Protein AF-A0AAD1YLC7-F1 (afdb_monomer)

Foldseek 3Di:
DPDPVPPDDDDLQNLVVVVLVLQVVDPPSLVVLVVQCVVQQDPPRLCSQVSQQVVCCVPRVDGSVSLLCNLQDDCVPDDPVCVPPPVVVSSVVCSVVRVLSSQLSVCCVVPPFAWDDWDWADDPPDQKTKIWTAHPSGDIDIDIAGPVRVVVVVVVVVVVVVVCVVVPVPPDDPVVVVVVVVVVVVVVVVVVVVVVVVVVD

Sequence (201 aa):
MISEERIMNDNLEDLFELISNKFIKVEGIEDEVENVFKTFVYPQNVDIIDDLINQLQYQFNFSGMEFIQLIVSDRNQLNEKIKDNKILNLINILDRKYGYLIKKNLVSKNKPFMFTELQVNVEPSSSVHTLKIKRADGEKFECDITADGLLNLAGAVSGGINLALNTGIFNLNSVIIENYQNNTENVNEIIDRIISNNVGK

Structure (mmCIF, N/CA/C/O backbone):
data_AF-A0AAD1YLC7-F1
#
_entry.id   AF-A0AAD1YLC7-F1
#
loop_
_atom_site.group_PDB
_atom_site.id
_atom_site.type_symbol
_atom_site.label_atom_id
_atom_site.label_alt_id
_atom_site.label_comp_id
_atom_site.label_asym_id
_atom_site.label_entity_id
_atom_site.label_seq_id
_atom_site.pdbx_PDB_ins_code
_atom_site.Cartn_x
_atom_site.Cartn_y
_atom_site.Cartn_z
_atom_site.occupancy
_atom_site.B_iso_or_equiv
_atom_site.auth_seq_id
_atom_site.auth_comp_id
_atom_site.auth_asym_id
_atom_site.auth_atom_id
_atom_site.pdbx_PDB_model_num
ATOM 1 N N . MET A 1 1 ? 12.218 -20.752 19.593 1.00 35.28 1 MET A N 1
ATOM 2 C CA . MET A 1 1 ? 11.840 -19.755 18.573 1.00 35.28 1 MET A CA 1
ATOM 3 C C . MET A 1 1 ? 10.452 -20.117 18.100 1.00 35.28 1 MET A C 1
ATOM 5 O O . MET A 1 1 ? 10.303 -21.071 17.351 1.00 35.28 1 MET A O 1
ATOM 9 N N . ILE A 1 2 ? 9.441 -19.464 18.666 1.00 30.08 2 ILE A N 1
ATOM 10 C CA . ILE A 1 2 ? 8.060 -19.613 18.213 1.00 30.08 2 ILE A CA 1
ATOM 11 C C . ILE A 1 2 ? 7.955 -18.678 17.013 1.00 30.08 2 ILE A C 1
ATOM 13 O O . ILE A 1 2 ? 8.184 -17.483 17.148 1.00 30.08 2 ILE A O 1
ATOM 17 N N . SER A 1 3 ? 7.760 -19.266 15.840 1.00 35.00 3 SER A N 1
ATOM 18 C CA . SER A 1 3 ? 7.661 -18.585 14.555 1.00 35.00 3 SER A CA 1
ATOM 19 C C . SER A 1 3 ? 6.555 -17.529 14.587 1.00 35.00 3 SER A C 1
ATOM 21 O O . SER A 1 3 ? 5.392 -17.860 14.826 1.00 35.00 3 SER A O 1
ATOM 23 N N . GLU A 1 4 ? 6.922 -16.288 14.279 1.00 37.16 4 GLU A N 1
ATOM 24 C CA . GLU A 1 4 ? 6.029 -15.137 14.068 1.00 37.16 4 GLU A CA 1
ATOM 25 C C . GLU A 1 4 ? 5.035 -15.347 12.902 1.00 37.16 4 GLU A C 1
ATOM 27 O O . GLU A 1 4 ? 4.119 -14.557 12.713 1.00 37.16 4 GLU A O 1
ATOM 32 N N . GLU A 1 5 ? 5.129 -16.465 12.174 1.00 33.72 5 GLU A N 1
ATOM 33 C CA . GLU A 1 5 ? 4.184 -16.893 11.131 1.00 33.72 5 GLU A CA 1
ATOM 34 C C . GLU A 1 5 ? 2.879 -17.524 11.657 1.00 33.72 5 GLU A C 1
ATOM 36 O O . GLU A 1 5 ? 2.039 -17.945 10.865 1.00 33.72 5 GLU A O 1
ATOM 41 N N . ARG A 1 6 ? 2.669 -17.612 12.979 1.00 30.30 6 ARG A N 1
ATOM 42 C CA . ARG A 1 6 ? 1.460 -18.248 13.545 1.00 30.30 6 ARG A CA 1
ATOM 43 C C . ARG A 1 6 ? 0.265 -17.320 13.785 1.00 30.30 6 ARG A C 1
ATOM 45 O O . ARG A 1 6 ? -0.754 -17.808 14.258 1.00 30.30 6 ARG A O 1
ATOM 52 N N . ILE A 1 7 ? 0.351 -16.036 13.438 1.00 38.12 7 ILE A N 1
ATOM 53 C CA . ILE A 1 7 ? -0.741 -15.062 13.625 1.00 38.12 7 ILE A CA 1
ATOM 54 C C . ILE A 1 7 ? -1.293 -14.655 12.255 1.00 38.12 7 ILE A C 1
ATOM 56 O O . ILE A 1 7 ? -1.093 -13.534 11.797 1.00 38.12 7 ILE A O 1
ATOM 60 N N . MET A 1 8 ? -1.914 -15.585 11.528 1.00 41.03 8 MET A N 1
ATOM 61 C CA . MET A 1 8 ? -2.569 -15.227 10.260 1.00 41.03 8 MET A CA 1
ATOM 62 C C . MET A 1 8 ? -3.733 -16.141 9.871 1.00 41.03 8 MET A C 1
ATOM 64 O O . MET A 1 8 ? -4.002 -16.326 8.688 1.00 41.03 8 MET A O 1
ATOM 68 N N . ASN A 1 9 ? -4.420 -16.726 10.857 1.00 40.28 9 ASN A N 1
ATOM 69 C CA . ASN A 1 9 ? -5.643 -17.495 10.608 1.00 40.28 9 ASN A CA 1
ATOM 70 C C . ASN A 1 9 ? -6.587 -17.546 11.822 1.00 40.28 9 ASN A C 1
ATOM 72 O O . ASN A 1 9 ? -7.313 -18.524 11.994 1.00 40.28 9 ASN A O 1
ATOM 76 N N . ASP A 1 10 ? -6.585 -16.510 12.664 1.00 53.97 10 ASP A N 1
ATOM 77 C CA . ASP A 1 10 ? -7.689 -16.340 13.608 1.00 53.97 10 ASP A CA 1
ATOM 78 C C . ASP A 1 10 ? -8.918 -15.929 12.792 1.00 53.97 10 ASP A C 1
ATOM 80 O O . ASP A 1 10 ? -8.849 -15.008 11.970 1.00 53.97 10 ASP A O 1
ATOM 84 N N . ASN A 1 11 ? -10.024 -16.657 12.957 1.00 77.88 11 ASN A N 1
ATOM 85 C CA . ASN A 1 11 ? -11.298 -16.305 12.345 1.00 77.88 11 ASN A CA 1
ATOM 86 C C . ASN A 1 11 ? -11.602 -14.841 12.710 1.00 77.88 11 ASN A C 1
ATOM 88 O O . ASN A 1 11 ? -11.500 -14.457 13.875 1.00 77.88 11 ASN A O 1
ATOM 92 N N . LEU A 1 12 ? -11.956 -14.008 11.726 1.00 83.06 12 LEU A N 1
ATOM 93 C CA . LEU A 1 12 ? -12.298 -12.599 11.952 1.00 83.06 12 LEU A CA 1
ATOM 94 C C . LEU A 1 12 ? -13.380 -12.453 13.040 1.00 83.06 12 LEU A C 1
ATOM 96 O O . LEU A 1 12 ? -13.405 -11.459 13.766 1.00 83.06 12 LEU A O 1
ATOM 100 N N . GLU A 1 13 ? -14.245 -13.461 13.168 1.00 84.88 13 GLU A N 1
ATOM 101 C CA . GLU A 1 13 ? -15.238 -13.568 14.236 1.00 84.88 13 GLU A CA 1
ATOM 102 C C . GLU A 1 13 ? -14.603 -13.765 15.620 1.00 84.88 13 GLU A C 1
ATOM 104 O O . GLU A 1 13 ? -14.969 -13.041 16.543 1.00 84.88 13 GLU A O 1
ATOM 109 N N . ASP A 1 14 ? -13.616 -14.654 15.766 1.00 85.38 14 ASP A N 1
ATOM 110 C CA . ASP A 1 14 ? -12.920 -14.900 17.040 1.00 85.38 14 ASP A CA 1
ATOM 111 C C . ASP A 1 14 ? -12.200 -13.630 17.515 1.00 85.38 14 ASP A C 1
ATOM 113 O O . ASP A 1 14 ? -12.274 -13.245 18.687 1.00 85.38 14 ASP A O 1
ATOM 117 N N . LEU A 1 15 ? -11.554 -12.928 16.579 1.00 86.25 15 LEU A N 1
ATOM 118 C CA . LEU A 1 15 ? -10.910 -11.643 16.834 1.00 86.25 15 LEU A CA 1
ATOM 119 C C . LEU A 1 15 ? -11.930 -10.590 17.289 1.00 86.25 15 LEU A C 1
ATOM 121 O O . LEU A 1 15 ? -11.699 -9.851 18.251 1.00 86.25 15 LEU A O 1
ATOM 125 N N . PHE A 1 16 ? -13.079 -10.528 16.613 1.00 88.69 16 PHE A N 1
ATOM 126 C CA . PHE A 1 16 ? -14.154 -9.612 16.967 1.00 88.69 16 PHE A CA 1
ATOM 127 C C . PHE A 1 16 ? -14.737 -9.916 18.355 1.00 88.69 16 PHE A C 1
ATOM 129 O O . PHE A 1 16 ? -14.958 -8.989 19.142 1.00 88.69 16 PHE A O 1
ATOM 136 N N . GLU A 1 17 ? -14.975 -11.188 18.682 1.00 87.50 17 GLU A N 1
ATOM 137 C CA . GLU A 1 17 ? -15.484 -11.612 19.989 1.00 87.50 17 GLU A CA 1
ATOM 138 C C . GLU A 1 17 ? -14.496 -11.287 21.112 1.00 87.50 17 GLU A C 1
ATOM 140 O O . GLU A 1 17 ? -14.896 -10.747 22.149 1.00 87.50 17 GLU A O 1
ATOM 145 N N . LEU A 1 18 ? -13.201 -11.546 20.900 1.00 86.56 18 LEU A N 1
ATOM 146 C CA . LEU A 1 18 ? -12.143 -11.223 21.856 1.00 86.56 18 LEU A CA 1
ATOM 147 C C . LEU A 1 18 ? -12.150 -9.733 22.216 1.00 86.56 18 LEU A C 1
ATOM 149 O O . LEU A 1 18 ? -12.167 -9.381 23.399 1.00 86.56 18 LEU A O 1
ATOM 153 N N . ILE A 1 19 ? -12.164 -8.861 21.207 1.00 87.38 19 ILE A N 1
ATOM 154 C CA . ILE A 1 19 ? -12.185 -7.407 21.400 1.00 87.38 19 ILE A CA 1
ATOM 155 C C . ILE A 1 19 ? -13.498 -6.961 22.048 1.00 87.38 19 ILE A C 1
ATOM 157 O O . ILE A 1 19 ? -13.483 -6.209 23.026 1.00 87.38 19 ILE A O 1
ATOM 161 N N . SER A 1 20 ? -14.635 -7.458 21.562 1.00 87.31 20 SER A N 1
ATOM 162 C CA . SER A 1 20 ? -15.953 -7.088 22.088 1.00 87.31 20 SER A CA 1
ATOM 163 C C . SER A 1 20 ? -16.086 -7.415 23.575 1.00 87.31 20 SER A C 1
ATOM 165 O O . SER A 1 20 ? -16.555 -6.586 24.354 1.00 87.31 20 SER A O 1
ATOM 167 N N . ASN A 1 21 ? -15.599 -8.582 24.003 1.00 85.06 21 ASN A N 1
ATOM 168 C CA . ASN A 1 21 ? -15.612 -8.999 25.406 1.00 85.06 21 ASN A CA 1
ATOM 169 C C . ASN A 1 21 ? -14.755 -8.110 26.318 1.00 85.06 21 ASN A C 1
ATOM 171 O O . ASN A 1 21 ? -15.031 -8.007 27.518 1.00 85.06 21 ASN A O 1
ATOM 175 N N . LYS A 1 22 ? -13.714 -7.471 25.774 1.00 83.12 22 LYS A N 1
ATOM 176 C CA . LYS A 1 22 ? -12.911 -6.490 26.511 1.00 83.12 22 LYS A CA 1
ATOM 177 C C . LYS A 1 22 ? -13.619 -5.138 26.588 1.00 83.12 22 LYS A C 1
ATOM 179 O O . LYS A 1 22 ? -13.652 -4.543 27.659 1.00 83.12 22 LYS A O 1
ATOM 184 N N . PHE A 1 23 ? -14.255 -4.704 25.502 1.00 84.12 23 PHE A N 1
ATOM 185 C CA . PHE A 1 23 ? -14.945 -3.412 25.419 1.00 84.12 23 PHE A CA 1
ATOM 186 C C . PHE A 1 23 ? -16.245 -3.332 26.206 1.00 84.12 23 PHE A C 1
ATOM 188 O O . PHE A 1 23 ? -16.532 -2.290 26.783 1.00 84.12 23 PHE A O 1
ATOM 195 N N . ILE A 1 24 ? -16.994 -4.430 26.323 1.00 78.38 24 ILE A N 1
ATOM 196 C CA . ILE A 1 24 ? -18.228 -4.464 27.129 1.00 78.38 24 ILE A CA 1
ATOM 197 C C . ILE A 1 24 ? -17.968 -4.113 28.607 1.00 78.38 24 ILE A C 1
ATOM 199 O O . ILE A 1 24 ? -18.881 -3.688 29.311 1.00 78.38 24 ILE A O 1
ATOM 203 N N . LYS A 1 25 ? -16.729 -4.271 29.088 1.00 77.94 25 LYS A N 1
ATOM 204 C CA . LYS A 1 25 ? -16.345 -3.984 30.478 1.00 77.94 25 LYS A CA 1
ATOM 205 C C . LYS A 1 25 ? -15.961 -2.522 30.722 1.00 77.94 25 LYS A C 1
ATOM 207 O O . LYS A 1 25 ? -15.683 -2.177 31.867 1.00 77.94 25 LYS A O 1
ATOM 212 N N . VAL A 1 26 ? -15.915 -1.693 29.679 1.00 81.19 26 VAL A N 1
ATOM 213 C CA . VAL A 1 26 ? -15.469 -0.299 29.751 1.00 81.19 26 VAL A CA 1
ATOM 214 C C . VAL A 1 26 ? -16.662 0.623 29.512 1.00 81.19 26 VAL A C 1
ATOM 216 O O . VAL A 1 26 ? -17.268 0.624 28.440 1.00 81.19 26 VAL A O 1
ATOM 219 N N . GLU A 1 27 ? -17.024 1.401 30.529 1.00 83.88 27 GLU A N 1
ATOM 220 C CA . GLU A 1 27 ? -18.071 2.418 30.416 1.00 83.88 27 GLU A CA 1
ATOM 221 C C . GLU A 1 27 ? -17.576 3.577 29.539 1.00 83.88 27 GLU A C 1
ATOM 223 O O . GLU A 1 27 ? -16.445 4.022 29.687 1.00 83.88 27 GLU A O 1
ATOM 228 N N . GLY A 1 28 ? -18.395 4.049 28.593 1.00 87.00 28 GLY A N 1
ATOM 229 C CA . GLY A 1 28 ? -18.002 5.147 27.696 1.00 87.00 28 GLY A CA 1
ATOM 230 C C . GLY A 1 28 ? -16.947 4.786 26.639 1.00 87.00 28 GLY A C 1
ATOM 231 O O . GLY A 1 28 ? -16.350 5.683 26.048 1.00 87.00 28 GLY A O 1
ATOM 232 N N . ILE A 1 29 ? -16.731 3.493 26.360 1.00 88.00 29 ILE A N 1
ATOM 233 C CA . ILE A 1 29 ? -15.691 3.008 25.433 1.00 88.00 29 ILE A CA 1
ATOM 234 C C . ILE A 1 29 ? -15.711 3.678 24.051 1.00 88.00 29 ILE A C 1
ATOM 236 O O . ILE A 1 29 ? -14.662 3.887 23.449 1.00 88.00 29 ILE A O 1
ATOM 240 N N . GLU A 1 30 ? -16.895 4.024 23.544 1.00 89.88 30 GLU A N 1
ATOM 241 C CA . GLU A 1 30 ? -17.069 4.672 22.241 1.00 89.88 30 GLU A CA 1
ATOM 242 C C . GLU A 1 30 ? -16.350 6.029 22.200 1.00 89.88 30 GLU A C 1
ATOM 244 O O . GLU A 1 30 ? -15.540 6.267 21.301 1.00 89.88 30 GLU A O 1
ATOM 249 N N . ASP A 1 31 ? -16.574 6.868 23.214 1.00 91.88 31 ASP A N 1
ATOM 250 C CA . ASP A 1 31 ? -15.953 8.188 23.333 1.00 91.88 31 ASP A CA 1
ATOM 251 C C . ASP A 1 31 ? -14.453 8.074 23.619 1.00 91.88 31 ASP A C 1
ATOM 253 O O . ASP A 1 31 ? -13.644 8.814 23.057 1.00 91.88 31 ASP A O 1
ATOM 257 N N . GLU A 1 32 ? -14.058 7.133 24.479 1.00 92.25 32 GLU A N 1
ATOM 258 C CA . GLU A 1 32 ? -12.653 6.923 24.824 1.00 92.25 32 GLU A CA 1
ATOM 259 C C . GLU A 1 32 ? -11.823 6.483 23.614 1.00 92.25 32 GLU A C 1
ATOM 261 O O . GLU A 1 32 ? -10.778 7.073 23.328 1.00 92.25 32 GLU A O 1
ATOM 266 N N . VAL A 1 33 ? -12.299 5.487 22.862 1.00 93.31 33 VAL A N 1
ATOM 267 C CA . VAL A 1 33 ? -11.617 5.019 21.652 1.00 93.31 33 VAL A CA 1
ATOM 268 C C . VAL A 1 33 ? -11.636 6.105 20.576 1.00 93.31 33 VAL A C 1
ATOM 270 O O . VAL A 1 33 ? -10.610 6.336 19.9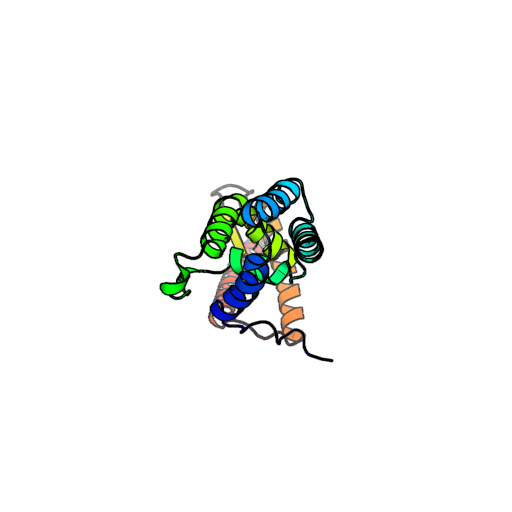33 1.00 93.31 33 VAL A O 1
ATOM 273 N N . GLU A 1 34 ? -12.750 6.821 20.385 1.00 94.25 34 GLU A N 1
ATOM 274 C CA . GLU A 1 34 ? -12.795 7.931 19.427 1.00 94.25 34 GLU A CA 1
ATOM 275 C C . GLU A 1 34 ? -11.776 9.029 19.779 1.00 94.25 34 GLU A C 1
ATOM 277 O O . GLU A 1 34 ? -11.097 9.543 18.887 1.00 94.25 34 GLU A O 1
ATOM 282 N N . ASN A 1 35 ? -11.594 9.344 21.064 1.00 95.00 35 ASN A N 1
ATOM 283 C CA . ASN A 1 35 ? -10.598 10.317 21.516 1.00 95.00 35 ASN A CA 1
ATOM 284 C C . ASN A 1 35 ? -9.161 9.874 21.218 1.00 95.00 35 ASN A C 1
ATOM 286 O O . ASN A 1 35 ? -8.360 10.698 20.763 1.00 95.00 35 ASN A O 1
ATOM 290 N N . VAL A 1 36 ? -8.835 8.590 21.404 1.00 95.19 36 VAL A N 1
ATOM 291 C CA . VAL A 1 36 ? -7.527 8.039 21.010 1.00 95.19 36 VAL A CA 1
ATOM 292 C C . VAL A 1 36 ? -7.311 8.251 19.510 1.00 95.19 36 VAL A C 1
ATOM 294 O O . VAL A 1 36 ? -6.319 8.851 19.096 1.00 95.19 36 VAL A O 1
ATOM 297 N N . PHE A 1 37 ? -8.274 7.858 18.677 1.00 96.56 37 PHE A N 1
ATOM 298 C CA . PHE A 1 37 ? -8.136 7.985 17.225 1.00 96.56 37 PHE A CA 1
ATOM 299 C C . PHE A 1 37 ? -8.024 9.441 16.775 1.00 96.56 37 PHE A C 1
ATOM 301 O O . PHE A 1 37 ? -7.167 9.772 15.960 1.00 96.56 37 PHE A O 1
ATOM 308 N N . LYS A 1 38 ? -8.830 10.337 17.342 1.00 96.06 38 LYS A N 1
ATOM 309 C CA . LYS A 1 38 ? -8.763 11.772 17.053 1.00 96.06 38 LYS A CA 1
ATOM 310 C C . LYS A 1 38 ? -7.414 12.385 17.431 1.00 96.06 38 LYS A C 1
ATOM 312 O O . LYS A 1 38 ? -6.964 13.304 16.752 1.00 96.06 38 LYS A O 1
ATOM 317 N N . THR A 1 39 ? -6.788 11.893 18.498 1.00 96.19 39 THR A N 1
ATOM 318 C CA . THR A 1 39 ? -5.500 12.401 18.984 1.00 96.19 39 THR A CA 1
ATOM 319 C C . THR A 1 39 ? -4.344 11.952 18.100 1.00 96.19 39 THR A C 1
ATOM 321 O O . THR A 1 39 ? -3.466 12.757 17.810 1.00 96.19 39 THR A O 1
ATOM 324 N N . PHE A 1 40 ? -4.345 10.694 17.651 1.00 96.06 40 PHE A N 1
ATOM 325 C CA . PHE A 1 40 ? -3.178 10.100 16.990 1.00 96.06 40 PHE A CA 1
ATOM 326 C C . PHE A 1 40 ? -3.317 9.955 15.472 1.00 96.06 40 PHE A C 1
ATOM 328 O O . PHE A 1 40 ? -2.302 9.878 14.784 1.00 96.06 40 PHE A O 1
ATOM 335 N N . VAL A 1 41 ? -4.532 9.967 14.913 1.00 96.00 41 VAL A N 1
ATOM 336 C CA . VAL A 1 41 ? -4.755 9.773 13.472 1.00 96.00 41 VAL A CA 1
ATOM 337 C C . VAL A 1 41 ? -4.961 11.104 12.759 1.00 96.00 41 VAL A C 1
ATOM 339 O O . VAL A 1 41 ? -6.084 11.533 12.491 1.00 96.00 41 VAL A O 1
ATOM 342 N N . TYR A 1 42 ? -3.851 11.749 12.404 1.00 93.19 42 TYR A N 1
ATOM 343 C CA . TYR A 1 42 ? -3.840 12.982 11.619 1.00 93.19 42 TYR A CA 1
ATOM 344 C C . TYR A 1 42 ? -2.685 12.988 10.601 1.00 93.19 42 TYR A C 1
ATOM 346 O O . TYR A 1 42 ? -1.680 12.319 10.826 1.00 93.19 42 TYR A O 1
ATOM 354 N N . PRO A 1 43 ? -2.792 13.724 9.474 1.00 89.75 43 PRO A N 1
ATOM 355 C CA . PRO A 1 43 ? -1.865 13.585 8.342 1.00 89.75 43 PRO A CA 1
ATOM 356 C C . PRO A 1 43 ? -0.387 13.865 8.638 1.00 89.75 43 PRO A C 1
ATOM 358 O O . PRO A 1 43 ? 0.472 13.374 7.915 1.00 89.75 43 PRO A O 1
ATOM 361 N N . GLN A 1 44 ? -0.092 14.686 9.647 1.00 91.25 44 GLN A N 1
ATOM 362 C CA . GLN A 1 44 ? 1.273 15.060 10.025 1.00 91.25 44 GLN A CA 1
ATOM 363 C C . GLN A 1 44 ? 1.920 14.064 10.992 1.00 91.25 44 GLN A C 1
ATOM 365 O O . GLN A 1 44 ? 3.124 14.157 11.219 1.00 91.25 44 GLN A O 1
ATOM 370 N N . ASN A 1 45 ? 1.150 13.135 11.565 1.00 90.06 45 ASN A N 1
ATOM 371 C CA . ASN A 1 45 ? 1.726 12.082 12.381 1.00 90.06 45 ASN A CA 1
ATOM 372 C C . ASN A 1 45 ? 2.371 11.030 11.469 1.00 90.06 45 ASN A C 1
ATOM 374 O O . ASN A 1 45 ? 1.702 10.455 10.611 1.00 90.06 45 ASN A O 1
ATOM 378 N N . VAL A 1 46 ? 3.665 10.789 11.659 1.00 87.56 46 VAL A N 1
ATOM 379 C CA . VAL A 1 46 ? 4.427 9.777 10.912 1.00 87.56 46 VAL A CA 1
ATOM 380 C C . VAL A 1 46 ? 4.389 8.402 11.583 1.00 87.56 46 VAL A C 1
ATOM 382 O O . VAL A 1 46 ? 4.610 7.399 10.910 1.00 87.56 46 VAL A O 1
ATOM 385 N N . ASP A 1 47 ? 4.018 8.347 12.864 1.00 92.75 47 ASP A N 1
ATOM 386 C CA . ASP A 1 47 ? 4.045 7.148 13.707 1.00 92.75 47 ASP A CA 1
ATOM 387 C C . ASP A 1 47 ? 2.630 6.670 14.087 1.00 92.75 47 ASP A C 1
ATOM 389 O O . ASP A 1 47 ? 2.446 5.959 15.072 1.00 92.75 47 ASP A O 1
ATOM 393 N N . ILE A 1 48 ? 1.613 7.009 13.273 1.00 94.81 48 ILE A N 1
ATOM 394 C CA . ILE A 1 48 ? 0.182 6.730 13.534 1.00 94.81 48 ILE A CA 1
ATOM 395 C C . ILE A 1 48 ? -0.060 5.307 14.045 1.00 94.81 48 ILE A C 1
ATOM 397 O O . ILE A 1 48 ? -0.836 5.106 14.977 1.00 94.81 48 ILE A O 1
ATOM 401 N N . ILE A 1 49 ? 0.560 4.307 13.411 1.00 94.94 49 ILE A N 1
ATOM 402 C CA . ILE A 1 49 ? 0.327 2.899 13.749 1.00 94.94 49 ILE A CA 1
ATOM 403 C C . ILE A 1 49 ? 0.938 2.550 15.104 1.00 94.94 49 ILE A C 1
ATOM 405 O O . ILE A 1 49 ? 0.275 1.900 15.905 1.00 94.94 49 ILE A O 1
ATOM 409 N N . ASP A 1 50 ? 2.171 2.976 15.374 1.00 94.69 50 ASP A N 1
ATOM 410 C CA . ASP A 1 50 ? 2.835 2.703 16.650 1.00 94.69 50 ASP A CA 1
ATOM 411 C C . ASP A 1 50 ? 2.152 3.435 17.804 1.00 94.69 50 ASP A C 1
ATOM 413 O O . ASP A 1 50 ? 1.858 2.823 18.831 1.00 94.69 50 ASP A O 1
ATOM 417 N N . ASP A 1 51 ? 1.805 4.705 17.605 1.00 95.25 51 ASP A N 1
ATOM 418 C CA . ASP A 1 51 ? 1.067 5.497 18.584 1.00 95.25 51 ASP A CA 1
ATOM 419 C C . ASP A 1 51 ? -0.284 4.864 18.915 1.00 95.25 51 ASP A C 1
ATOM 421 O O . ASP A 1 51 ? -0.608 4.670 20.087 1.00 95.25 51 ASP A O 1
ATOM 425 N N . LEU A 1 52 ? -1.065 4.479 17.899 1.00 95.19 52 LEU A N 1
ATOM 426 C CA . LEU A 1 52 ? -2.345 3.813 18.122 1.00 95.19 52 LEU A CA 1
ATOM 427 C C . LEU A 1 52 ? -2.177 2.483 18.856 1.00 95.19 52 LEU A C 1
ATOM 429 O O . LEU A 1 52 ? -2.922 2.225 19.799 1.00 95.19 52 LEU A O 1
ATOM 433 N N . ILE A 1 53 ? -1.219 1.643 18.447 1.00 94.62 53 ILE A N 1
ATOM 434 C CA . ILE A 1 53 ? -0.983 0.348 19.096 1.00 94.62 53 ILE A CA 1
ATOM 435 C C . ILE A 1 53 ? -0.684 0.554 20.581 1.00 94.62 53 ILE A C 1
ATOM 437 O O . ILE A 1 53 ? -1.337 -0.058 21.429 1.00 94.62 53 ILE A O 1
ATOM 441 N N . ASN A 1 54 ? 0.256 1.449 20.883 1.00 94.94 54 ASN A N 1
ATOM 442 C CA . ASN A 1 54 ? 0.706 1.714 22.243 1.00 94.94 54 ASN A CA 1
ATOM 443 C C . ASN A 1 54 ? -0.418 2.284 23.112 1.00 94.94 54 ASN A C 1
ATOM 445 O O . ASN A 1 54 ? -0.597 1.849 24.248 1.00 94.94 54 ASN A O 1
ATOM 449 N N . GLN A 1 55 ? -1.200 3.224 22.584 1.00 94.50 55 GLN A N 1
ATOM 450 C CA . GLN A 1 55 ? -2.239 3.914 23.352 1.00 94.50 55 GLN A CA 1
ATOM 451 C C . GLN A 1 55 ? -3.463 3.035 23.587 1.00 94.50 55 GLN A C 1
ATOM 453 O O . GLN A 1 55 ? -3.981 2.988 24.702 1.00 94.50 55 GLN A O 1
ATOM 458 N N . LEU A 1 56 ? -3.878 2.258 22.584 1.00 92.56 56 LEU A N 1
ATOM 459 C CA . LEU A 1 56 ? -4.948 1.276 22.754 1.00 92.56 56 LEU A CA 1
ATOM 460 C C . LEU A 1 56 ? -4.555 0.192 23.765 1.00 92.56 56 LEU A C 1
ATOM 462 O O . LEU A 1 56 ? -5.358 -0.179 24.623 1.00 92.56 56 LEU A O 1
ATOM 466 N N . GLN A 1 57 ? -3.309 -0.283 23.706 1.00 91.31 57 GLN A N 1
ATOM 467 C CA . GLN A 1 57 ? -2.811 -1.268 24.660 1.00 91.31 57 GLN A CA 1
ATOM 468 C C . GLN A 1 57 ? -2.718 -0.703 26.078 1.00 91.31 57 GLN A C 1
ATOM 470 O O . GLN A 1 57 ? -3.144 -1.370 27.021 1.00 91.31 57 GLN A O 1
ATOM 475 N N . TYR A 1 58 ? -2.204 0.519 26.226 1.00 91.25 58 TYR A N 1
ATOM 476 C CA . TYR A 1 58 ? -2.081 1.193 27.515 1.00 91.25 58 TYR A CA 1
ATOM 477 C C . TYR A 1 58 ? -3.443 1.432 28.177 1.00 91.25 58 TYR A C 1
ATOM 479 O O . TYR A 1 58 ? -3.612 1.117 29.353 1.00 91.25 58 TYR A O 1
ATOM 487 N N . GLN A 1 59 ? -4.421 1.952 27.429 1.00 89.94 59 GLN A N 1
ATOM 488 C CA . GLN A 1 59 ? -5.705 2.365 27.994 1.00 89.94 59 GLN A CA 1
ATOM 489 C C . GLN A 1 59 ? -6.670 1.195 28.227 1.00 89.94 59 GLN A C 1
ATOM 491 O O . GLN A 1 59 ? -7.407 1.191 29.211 1.00 89.94 59 GLN A O 1
ATOM 496 N N . PHE A 1 60 ? -6.659 0.183 27.358 1.00 86.44 60 PHE A N 1
ATOM 497 C CA . PHE A 1 60 ? -7.707 -0.844 27.340 1.00 86.44 60 PHE A CA 1
ATOM 498 C C . PHE A 1 60 ? -7.194 -2.277 27.541 1.00 86.44 60 PHE A C 1
ATOM 500 O O . PHE A 1 60 ? -7.986 -3.223 27.539 1.00 86.44 60 PHE A O 1
ATOM 507 N N . ASN A 1 61 ? -5.882 -2.464 27.716 1.00 83.50 61 ASN A N 1
ATOM 508 C CA . ASN A 1 61 ? -5.260 -3.758 28.011 1.00 83.50 61 ASN A CA 1
ATOM 509 C C . ASN A 1 61 ? -5.589 -4.863 26.974 1.00 83.50 61 ASN A C 1
ATOM 511 O O . ASN A 1 61 ? -5.894 -6.024 27.288 1.00 83.50 61 ASN A O 1
ATOM 515 N N . PHE A 1 62 ? -5.552 -4.499 25.694 1.00 82.06 62 PHE A N 1
ATOM 516 C CA . PHE A 1 62 ? -5.655 -5.430 24.571 1.00 82.06 62 PHE A CA 1
ATOM 517 C C . PHE A 1 62 ? -4.632 -5.093 23.485 1.00 82.06 62 PHE A C 1
ATOM 519 O O . PHE A 1 62 ? -4.015 -4.035 23.522 1.00 82.06 62 PHE A O 1
ATOM 526 N N . SER A 1 63 ? -4.416 -5.999 22.531 1.00 84.62 63 SER A N 1
ATOM 527 C CA . SER A 1 63 ? -3.491 -5.730 21.431 1.00 84.62 63 SER A CA 1
ATOM 528 C C . SER A 1 63 ? -4.066 -4.653 20.510 1.00 84.62 63 SER A C 1
ATOM 530 O O . SER A 1 63 ? -5.003 -4.903 19.752 1.00 84.62 63 SER A O 1
ATOM 532 N N . GLY A 1 64 ? -3.496 -3.446 20.531 1.00 89.31 64 GLY A N 1
ATOM 533 C CA . GLY A 1 64 ? -3.912 -2.381 19.613 1.00 89.31 64 GLY A CA 1
ATOM 534 C C . GLY A 1 64 ? -3.842 -2.808 18.140 1.00 89.31 64 GLY A C 1
ATOM 535 O O . GLY A 1 64 ? -4.675 -2.395 17.335 1.00 89.31 64 GLY A O 1
ATOM 536 N N . MET A 1 65 ? -2.917 -3.715 17.805 1.00 91.06 65 MET A N 1
ATOM 537 C CA . MET A 1 65 ? -2.781 -4.281 16.463 1.00 91.06 65 MET A CA 1
ATOM 538 C C . MET A 1 65 ? -3.995 -5.128 16.056 1.00 91.06 65 MET A C 1
ATOM 540 O O . MET A 1 65 ? -4.480 -4.978 14.940 1.00 91.06 65 MET A O 1
ATOM 544 N N . GLU A 1 66 ? -4.522 -5.963 16.953 1.00 89.56 66 GLU A N 1
ATOM 545 C CA . GLU A 1 66 ? -5.730 -6.774 16.713 1.00 89.56 66 GLU A CA 1
ATOM 546 C C . GLU A 1 66 ? -6.943 -5.887 16.388 1.00 89.56 66 GLU A C 1
ATOM 548 O O . GLU A 1 66 ? -7.714 -6.154 15.466 1.00 89.56 66 GLU A O 1
ATOM 553 N N . PHE A 1 67 ? -7.090 -4.763 17.092 1.00 90.81 67 PHE A N 1
ATOM 554 C CA . PHE A 1 67 ? -8.177 -3.824 16.821 1.00 90.81 67 PHE A CA 1
ATOM 555 C C . PHE A 1 67 ? -7.992 -3.057 15.512 1.00 90.81 67 PHE A C 1
ATOM 557 O O . PHE A 1 67 ? -8.941 -2.905 14.742 1.00 90.81 67 PHE A O 1
ATOM 564 N N . ILE A 1 68 ? -6.765 -2.622 15.211 1.00 92.81 68 ILE A N 1
ATOM 565 C CA . ILE A 1 68 ? -6.437 -2.027 13.910 1.00 92.81 68 ILE A CA 1
ATOM 566 C C . ILE A 1 68 ? -6.735 -3.026 12.782 1.00 92.81 68 ILE A C 1
ATOM 568 O O . ILE A 1 68 ? -7.315 -2.638 11.767 1.00 92.81 68 ILE A O 1
ATOM 572 N N . GLN A 1 69 ? -6.417 -4.311 12.967 1.00 90.00 69 GLN A N 1
ATOM 573 C CA . GLN A 1 69 ? -6.739 -5.375 12.013 1.00 90.00 69 GLN A CA 1
ATOM 574 C C . GLN A 1 69 ? -8.248 -5.494 11.764 1.00 90.00 69 GLN A C 1
ATOM 576 O O . GLN A 1 69 ? -8.650 -5.602 10.605 1.00 90.00 69 GLN A O 1
ATOM 581 N N . LEU A 1 70 ? -9.096 -5.391 12.794 1.00 89.69 70 LEU A N 1
ATOM 582 C CA . LEU A 1 70 ? -10.556 -5.370 12.616 1.00 89.69 70 LEU A CA 1
ATOM 583 C C . LEU A 1 70 ? -11.033 -4.168 11.790 1.00 89.69 70 LEU A C 1
ATOM 585 O O . LEU A 1 70 ? -11.937 -4.308 10.964 1.00 89.69 70 LEU A O 1
ATOM 589 N N . ILE A 1 71 ? -10.420 -2.997 11.977 1.00 91.94 71 ILE A N 1
ATOM 590 C CA . ILE A 1 71 ? -10.747 -1.771 11.229 1.00 91.94 71 ILE A CA 1
ATOM 591 C C . ILE A 1 71 ? -10.355 -1.893 9.753 1.00 91.94 71 ILE A C 1
ATOM 593 O O . ILE A 1 71 ? -11.083 -1.407 8.882 1.00 91.94 71 ILE A O 1
ATOM 597 N N . VAL A 1 72 ? -9.234 -2.545 9.438 1.00 91.31 72 VAL A N 1
ATOM 598 C CA . VAL A 1 72 ? -8.760 -2.653 8.048 1.00 91.31 72 VAL A CA 1
ATOM 599 C C . VAL A 1 72 ? -9.282 -3.878 7.293 1.00 91.31 72 VAL A C 1
ATOM 601 O O . VAL A 1 72 ? -9.231 -3.874 6.064 1.00 91.31 72 VAL A O 1
ATOM 604 N N . SER A 1 73 ? -9.801 -4.884 8.000 1.00 88.62 73 SER A N 1
ATOM 605 C CA . SER A 1 73 ? -10.363 -6.112 7.421 1.00 88.62 73 SER A CA 1
ATOM 606 C C . SER A 1 73 ? -11.689 -5.895 6.683 1.00 88.62 73 SER A C 1
ATOM 608 O O . SER A 1 73 ? -12.466 -4.999 7.018 1.00 88.62 73 SER A O 1
ATOM 610 N N . ASP A 1 74 ? -11.980 -6.763 5.707 1.00 84.88 74 ASP A N 1
ATOM 611 C CA . ASP A 1 74 ? -13.304 -6.844 5.082 1.00 84.88 74 ASP A CA 1
ATOM 612 C C . ASP A 1 74 ? -14.300 -7.520 6.034 1.00 84.88 74 ASP A C 1
ATOM 614 O O . ASP A 1 74 ? -14.310 -8.737 6.216 1.00 84.88 74 ASP A O 1
ATOM 618 N N . ARG A 1 75 ? -15.155 -6.704 6.649 1.00 83.69 75 ARG A N 1
ATOM 619 C CA . ARG A 1 75 ? -16.129 -7.137 7.659 1.00 83.69 75 ARG A CA 1
ATOM 620 C C . ARG A 1 75 ? -17.423 -7.702 7.073 1.00 83.69 75 ARG A C 1
ATOM 622 O O . ARG A 1 75 ? -18.285 -8.118 7.842 1.00 83.69 75 ARG A O 1
ATOM 629 N N . ASN A 1 76 ? -17.571 -7.774 5.747 1.00 77.06 76 ASN A N 1
ATOM 630 C CA . ASN A 1 76 ? -18.740 -8.411 5.122 1.00 77.06 76 ASN A CA 1
ATOM 631 C C . ASN A 1 76 ? -18.841 -9.915 5.430 1.00 77.06 76 ASN A C 1
ATOM 633 O O . ASN A 1 76 ? -19.898 -10.510 5.242 1.00 77.06 76 ASN A O 1
ATOM 637 N N . GLN A 1 77 ? -17.746 -10.514 5.902 1.00 72.12 77 GLN A N 1
ATOM 638 C CA . GLN A 1 77 ? -17.650 -11.925 6.268 1.00 72.12 77 GLN A CA 1
ATOM 639 C C . GLN A 1 77 ? -18.177 -12.227 7.683 1.00 72.12 77 GLN A C 1
ATOM 641 O O . GLN A 1 77 ? -18.310 -13.394 8.032 1.00 72.12 77 GLN A O 1
ATOM 646 N N . LEU A 1 78 ? -18.491 -11.206 8.492 1.00 78.50 78 LEU A N 1
ATOM 647 C CA . LEU A 1 78 ? -19.029 -11.395 9.842 1.00 78.50 78 LEU A CA 1
ATOM 648 C C . LEU A 1 78 ? -20.494 -11.864 9.810 1.00 78.50 78 LEU A C 1
ATOM 650 O O . LEU A 1 78 ? -21.309 -11.355 9.034 1.00 78.50 78 LEU A O 1
ATOM 654 N N . ASN A 1 79 ? -20.844 -12.787 10.711 1.00 73.19 79 ASN A N 1
ATOM 655 C CA . ASN A 1 79 ? -22.209 -13.282 10.901 1.00 73.19 79 ASN A CA 1
ATOM 656 C C . ASN A 1 79 ? -23.245 -12.151 11.073 1.00 73.19 79 ASN A C 1
ATOM 658 O O . ASN A 1 79 ? -23.004 -11.154 11.755 1.00 73.19 79 ASN A O 1
ATOM 662 N N . GLU A 1 80 ? -24.453 -12.339 10.533 1.00 68.81 80 GLU A N 1
ATOM 663 C CA . GLU A 1 80 ? -25.566 -11.390 10.668 1.00 68.81 80 GLU A CA 1
ATOM 664 C C . GLU A 1 80 ? -25.913 -11.047 12.119 1.00 68.81 80 GLU A C 1
ATOM 666 O O . GLU A 1 80 ? -26.273 -9.909 12.404 1.00 68.81 80 GLU A O 1
ATOM 671 N N . LYS A 1 81 ? -25.724 -11.984 13.057 1.00 65.81 81 LYS A N 1
ATOM 672 C CA . LYS A 1 81 ? -25.945 -11.745 14.494 1.00 65.81 81 LYS A CA 1
ATOM 673 C C . LYS A 1 81 ? -25.001 -10.698 15.099 1.00 65.81 81 LYS A C 1
ATOM 675 O O . LYS A 1 81 ? -25.297 -10.158 16.160 1.00 65.81 81 LYS A O 1
ATOM 680 N N . ILE A 1 82 ? -23.877 -10.419 14.440 1.00 74.00 82 ILE A N 1
ATOM 681 C CA . ILE A 1 82 ? -22.868 -9.447 14.873 1.00 74.00 82 ILE A CA 1
ATOM 682 C C . ILE A 1 82 ? -23.167 -8.047 14.303 1.00 74.00 82 ILE A C 1
ATOM 684 O O . ILE A 1 82 ? -22.671 -7.051 14.829 1.00 74.00 82 ILE A O 1
ATOM 688 N N . LYS A 1 83 ? -24.023 -7.935 13.274 1.00 66.06 83 LYS A N 1
ATOM 689 C CA . LYS A 1 83 ? -24.273 -6.672 12.554 1.00 66.06 83 LYS A CA 1
ATOM 690 C C . LYS A 1 83 ? -24.866 -5.561 13.432 1.00 66.06 83 LYS A C 1
ATOM 692 O O . LYS A 1 83 ? -24.516 -4.403 13.232 1.00 66.06 83 LYS A O 1
ATOM 697 N N . ASP A 1 84 ? -25.668 -5.911 14.438 1.00 67.81 84 ASP A N 1
ATOM 698 C CA . ASP A 1 84 ? -26.284 -4.952 15.373 1.00 67.81 84 ASP A CA 1
ATOM 699 C C . ASP A 1 84 ? -25.425 -4.674 16.625 1.00 67.81 84 ASP A C 1
ATOM 701 O O . ASP A 1 84 ? -25.868 -4.035 17.584 1.00 67.81 84 ASP A O 1
ATOM 705 N N . ASN A 1 85 ? -24.179 -5.152 16.651 1.00 84.88 85 ASN A N 1
ATOM 706 C CA . ASN A 1 85 ? -23.287 -4.973 17.788 1.00 84.88 85 ASN A CA 1
ATOM 707 C C . ASN A 1 85 ? -22.753 -3.527 17.863 1.00 84.88 85 ASN A C 1
ATOM 709 O O . ASN A 1 85 ? -22.209 -2.991 16.896 1.00 84.88 85 ASN A O 1
ATOM 713 N N . LYS A 1 86 ? -22.844 -2.901 19.045 1.00 86.31 86 LYS A N 1
ATOM 714 C CA . LYS A 1 86 ? -22.333 -1.538 19.292 1.00 86.31 86 LYS A CA 1
ATOM 715 C C . LYS A 1 86 ? -20.843 -1.383 18.972 1.00 86.31 86 LYS A C 1
ATOM 717 O O . LYS A 1 86 ? -20.445 -0.381 18.389 1.00 86.31 86 LYS A O 1
ATOM 722 N N . ILE A 1 87 ? -20.033 -2.395 19.274 1.00 88.38 87 ILE A N 1
ATOM 723 C CA . ILE A 1 87 ? -18.595 -2.398 18.985 1.00 88.38 87 ILE A CA 1
ATOM 724 C C . ILE A 1 87 ? -18.339 -2.450 17.481 1.00 88.38 87 ILE A C 1
ATOM 726 O O . ILE A 1 87 ? -17.458 -1.752 16.981 1.00 88.38 87 ILE A O 1
ATOM 730 N N . LEU A 1 88 ? -19.145 -3.206 16.731 1.00 89.31 88 LEU A N 1
ATOM 731 C CA . LEU A 1 88 ? -19.061 -3.190 15.273 1.00 89.31 88 LEU A CA 1
ATOM 732 C C . LEU A 1 88 ? -19.439 -1.812 14.712 1.00 89.31 88 LEU A C 1
ATOM 734 O O . LEU A 1 88 ? -18.771 -1.318 13.803 1.00 89.31 88 LEU A O 1
ATOM 738 N N . ASN A 1 89 ? -20.469 -1.168 15.266 1.00 89.19 89 ASN A N 1
ATOM 739 C CA . ASN A 1 89 ? -20.838 0.197 14.887 1.00 89.19 89 ASN A CA 1
ATOM 740 C C . ASN A 1 89 ? -19.701 1.191 15.158 1.00 89.19 89 ASN A C 1
ATOM 742 O O . ASN A 1 89 ? -19.377 1.980 14.270 1.00 89.19 89 ASN A O 1
ATOM 746 N N . LEU A 1 90 ? -19.042 1.102 16.317 1.00 91.50 90 LEU A N 1
ATOM 747 C CA . LEU A 1 90 ? -17.845 1.883 16.632 1.00 91.50 90 LEU A CA 1
ATOM 748 C C . LEU A 1 90 ? -16.729 1.642 15.605 1.00 91.50 90 LEU A C 1
ATOM 750 O O . LEU A 1 90 ? -16.241 2.592 14.998 1.00 91.50 90 LEU A O 1
ATOM 754 N N . ILE A 1 91 ? -16.373 0.382 15.334 1.00 92.38 91 ILE A N 1
ATOM 755 C CA . ILE A 1 91 ? -15.352 0.016 14.335 1.00 92.38 91 ILE A CA 1
ATOM 756 C C . ILE A 1 91 ? -15.690 0.606 12.960 1.00 92.38 91 ILE A C 1
ATOM 758 O O . ILE A 1 91 ? -14.820 1.162 12.290 1.00 92.38 91 ILE A O 1
ATOM 762 N N . ASN A 1 92 ? -16.955 0.542 12.542 1.00 91.56 92 ASN A N 1
ATOM 763 C CA . ASN A 1 92 ? -17.403 1.099 11.266 1.00 91.56 92 ASN A CA 1
ATOM 764 C C . ASN A 1 92 ? -17.321 2.633 11.226 1.00 91.56 92 ASN A C 1
ATOM 766 O O . ASN A 1 92 ? -16.983 3.198 10.184 1.00 91.56 92 ASN A O 1
ATOM 770 N N . ILE A 1 93 ? -17.612 3.317 12.336 1.00 93.75 93 ILE A N 1
ATOM 771 C CA . ILE A 1 93 ? -17.431 4.770 12.455 1.00 93.75 93 ILE A CA 1
ATOM 772 C C . ILE 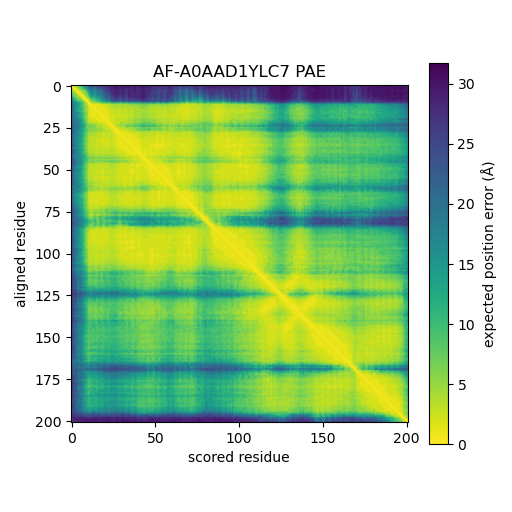A 1 93 ? -15.945 5.123 12.331 1.00 93.75 93 ILE A C 1
ATOM 774 O O . ILE A 1 93 ? -15.598 6.028 11.569 1.00 93.75 93 ILE A O 1
ATOM 778 N N . LEU A 1 94 ? -15.071 4.388 13.022 1.00 96.06 94 LEU A N 1
ATOM 779 C CA . LEU A 1 94 ? -13.627 4.610 12.982 1.00 96.06 94 LEU A CA 1
ATOM 780 C C . LEU A 1 94 ? -13.044 4.335 11.592 1.00 96.06 94 LEU A C 1
ATOM 782 O O . LEU A 1 94 ? -12.275 5.153 11.100 1.00 96.06 94 LEU A O 1
ATOM 786 N N . ASP A 1 95 ? -13.442 3.258 10.908 1.00 95.44 95 ASP A N 1
ATOM 787 C CA . ASP A 1 95 ? -12.993 2.984 9.532 1.00 95.44 95 ASP A CA 1
ATOM 788 C C . ASP A 1 95 ? -13.430 4.098 8.570 1.00 95.44 95 ASP A C 1
ATOM 790 O O . ASP A 1 95 ? -12.632 4.591 7.775 1.00 95.44 95 ASP A O 1
ATOM 794 N N . ARG A 1 96 ? -14.672 4.585 8.686 1.00 95.00 96 ARG A N 1
ATOM 795 C CA . ARG A 1 96 ? -15.151 5.700 7.854 1.00 95.00 96 ARG A CA 1
ATOM 796 C C . ARG A 1 96 ? -14.382 6.998 8.102 1.00 95.00 96 ARG A C 1
ATOM 798 O O . ARG A 1 96 ? -14.097 7.712 7.146 1.00 95.00 96 ARG A O 1
ATOM 805 N N . LYS A 1 97 ? -14.075 7.319 9.363 1.00 96.12 97 LYS A N 1
ATOM 806 C CA . LYS A 1 97 ? -13.382 8.565 9.737 1.00 96.12 97 LYS A CA 1
ATOM 807 C C . LYS A 1 97 ? -11.871 8.501 9.482 1.00 96.12 97 LYS A C 1
ATOM 809 O O . LYS A 1 97 ? -11.289 9.472 9.010 1.00 96.12 97 LYS A O 1
ATOM 814 N N . TYR A 1 98 ? -11.241 7.369 9.786 1.00 96.81 98 TYR A N 1
ATOM 815 C CA . TYR A 1 98 ? -9.787 7.240 9.942 1.00 96.81 98 TYR A CA 1
ATOM 816 C C . TYR A 1 98 ? -9.165 6.129 9.090 1.00 96.81 98 TYR A C 1
ATOM 818 O O . TYR A 1 98 ? -7.947 6.100 8.899 1.00 96.81 98 TYR A O 1
ATOM 826 N N . GLY A 1 99 ? -9.981 5.223 8.549 1.00 94.50 99 GLY A N 1
ATOM 827 C CA . GLY A 1 99 ? -9.530 3.998 7.894 1.00 94.50 99 GLY A CA 1
ATOM 828 C C . GLY A 1 99 ? -8.578 4.231 6.729 1.00 94.50 99 GLY A C 1
ATOM 829 O O . GLY A 1 99 ? -7.633 3.467 6.570 1.00 94.50 99 GLY A O 1
ATOM 830 N N . TYR A 1 100 ? -8.750 5.309 5.957 1.00 93.50 100 TYR A N 1
ATOM 831 C CA . TYR A 1 100 ? -7.818 5.660 4.879 1.00 93.50 100 TYR A CA 1
ATOM 832 C C . TYR A 1 100 ? -6.383 5.868 5.391 1.00 93.50 100 TYR A C 1
ATOM 834 O O . TYR A 1 100 ? -5.454 5.239 4.885 1.00 93.50 100 TYR A O 1
ATOM 842 N N . LEU A 1 101 ? -6.200 6.716 6.411 1.00 94.50 101 LEU A N 1
ATOM 843 C CA . LEU A 1 101 ? -4.875 7.012 6.963 1.00 94.50 101 LEU A CA 1
ATOM 844 C C . LEU A 1 101 ? -4.2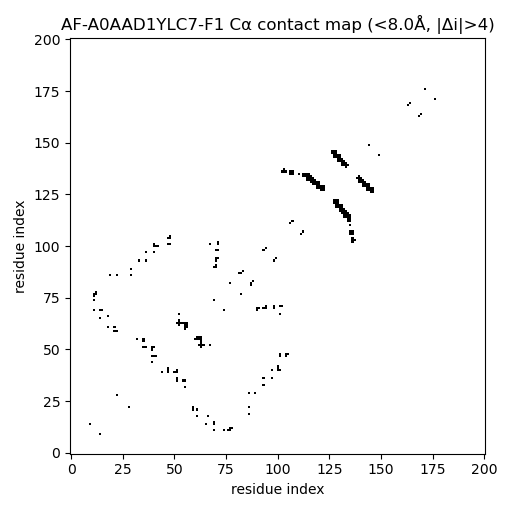68 5.783 7.642 1.00 94.50 101 LEU A C 1
ATOM 846 O O . LEU A 1 101 ? -3.079 5.525 7.471 1.00 94.50 101 LEU A O 1
ATOM 850 N N . ILE A 1 102 ? -5.080 4.996 8.350 1.00 95.19 102 ILE A N 1
ATOM 851 C CA . ILE A 1 102 ? -4.632 3.763 9.009 1.00 95.19 102 ILE A CA 1
ATOM 852 C C . ILE A 1 102 ? -4.170 2.739 7.971 1.00 95.19 102 ILE A C 1
ATOM 854 O O . ILE A 1 102 ? -3.049 2.249 8.056 1.00 95.19 102 ILE A O 1
ATOM 858 N N . LYS A 1 103 ? -4.992 2.452 6.953 1.00 93.00 103 LYS A N 1
ATOM 859 C CA . LYS A 1 103 ? -4.660 1.501 5.879 1.00 93.00 103 LYS A CA 1
ATOM 860 C C . LYS A 1 103 ? -3.376 1.912 5.165 1.00 93.00 103 LYS A C 1
ATOM 862 O O . LYS A 1 103 ? -2.483 1.087 4.998 1.00 93.00 103 LYS A O 1
ATOM 867 N N . LYS A 1 104 ? -3.258 3.193 4.807 1.00 91.12 104 LYS A N 1
ATOM 868 C CA . LYS A 1 104 ? -2.060 3.756 4.177 1.00 91.12 104 LYS A CA 1
ATOM 869 C C . LYS A 1 104 ? -0.805 3.525 5.024 1.00 91.12 104 LYS A C 1
ATOM 871 O O . LYS A 1 104 ? 0.139 2.907 4.543 1.00 91.12 104 LYS A O 1
ATOM 876 N N . ASN A 1 105 ? -0.810 3.962 6.285 1.00 92.19 105 ASN A N 1
ATOM 877 C CA . ASN A 1 105 ? 0.367 3.866 7.156 1.00 92.19 105 ASN A CA 1
ATOM 878 C C . ASN A 1 105 ? 0.708 2.418 7.532 1.00 92.19 105 ASN A C 1
ATOM 880 O O . ASN A 1 105 ? 1.881 2.068 7.634 1.00 92.19 105 ASN A O 1
ATOM 884 N N . LEU A 1 106 ? -0.297 1.550 7.671 1.00 91.88 106 LEU A N 1
ATOM 885 C CA . LEU A 1 106 ? -0.080 0.126 7.913 1.00 91.88 106 LEU A CA 1
ATOM 886 C C . LEU A 1 106 ? 0.623 -0.546 6.726 1.00 91.88 106 LEU A C 1
ATOM 888 O O . LEU A 1 106 ? 1.539 -1.345 6.919 1.00 91.88 106 LEU A O 1
ATOM 892 N N . VAL A 1 107 ? 0.237 -0.198 5.493 1.00 89.50 107 VAL A N 1
ATOM 893 C CA . VAL A 1 107 ? 0.929 -0.686 4.293 1.00 89.50 107 VAL A CA 1
ATOM 894 C C . VAL A 1 107 ? 2.347 -0.127 4.212 1.00 89.50 107 VAL A C 1
ATOM 896 O O . VAL A 1 107 ? 3.266 -0.906 3.967 1.00 89.50 107 VAL A O 1
ATOM 899 N N . SER A 1 108 ? 2.555 1.169 4.470 1.00 87.31 108 SER A N 1
ATOM 900 C CA . SER A 1 108 ? 3.900 1.762 4.502 1.00 87.31 108 SER A CA 1
ATOM 901 C C . SER A 1 108 ? 4.812 1.071 5.519 1.00 87.31 108 SER A C 1
ATOM 903 O O . SER A 1 108 ? 5.981 0.846 5.221 1.00 87.31 108 SER A O 1
ATOM 905 N N . LYS A 1 109 ? 4.281 0.689 6.688 1.00 86.38 109 LYS A N 1
ATOM 906 C CA . LYS A 1 109 ? 5.027 -0.029 7.729 1.00 86.38 109 LYS A CA 1
ATOM 907 C C . LYS A 1 109 ? 5.391 -1.458 7.322 1.00 86.38 109 LYS A C 1
ATOM 909 O O . LYS A 1 109 ? 6.537 -1.863 7.471 1.00 86.38 109 LYS A O 1
ATOM 914 N N . ASN A 1 110 ? 4.431 -2.217 6.793 1.00 86.75 110 ASN A N 1
ATOM 915 C CA . ASN A 1 110 ? 4.636 -3.631 6.458 1.00 86.75 110 ASN A CA 1
ATOM 916 C C . ASN A 1 110 ? 5.400 -3.836 5.143 1.00 86.75 110 ASN A C 1
ATOM 918 O O . ASN A 1 110 ? 6.037 -4.867 4.942 1.00 86.75 110 ASN A O 1
ATOM 922 N N . LYS A 1 111 ? 5.279 -2.886 4.213 1.00 86.12 111 LYS A N 1
ATOM 923 C CA . LYS A 1 111 ? 5.827 -2.951 2.853 1.00 86.12 111 LYS A CA 1
ATOM 924 C C . LYS A 1 111 ? 6.454 -1.602 2.484 1.00 86.12 111 LYS A C 1
ATOM 926 O O . LYS A 1 111 ? 5.966 -0.927 1.568 1.00 86.12 111 LYS A O 1
ATOM 931 N N . PRO A 1 112 ? 7.518 -1.185 3.192 1.00 81.62 112 PRO A N 1
ATOM 932 C CA . PRO A 1 112 ? 8.119 0.123 2.981 1.00 81.62 112 PRO A CA 1
ATOM 933 C C . PRO A 1 112 ? 8.615 0.247 1.540 1.00 81.62 112 PRO A C 1
ATOM 935 O O . PRO A 1 112 ? 9.359 -0.599 1.051 1.00 81.62 112 PRO A O 1
ATOM 938 N N . PHE A 1 113 ? 8.176 1.308 0.855 1.00 83.81 113 PHE A N 1
ATOM 939 C CA . PHE A 1 113 ? 8.572 1.639 -0.521 1.00 83.81 113 PHE A CA 1
ATOM 940 C C . PHE A 1 113 ? 8.294 0.551 -1.575 1.00 83.81 113 PHE A C 1
ATOM 942 O O . PHE A 1 113 ? 8.860 0.597 -2.665 1.00 83.81 113 PHE A O 1
ATOM 949 N N . MET A 1 114 ? 7.390 -0.398 -1.310 1.00 88.19 114 MET A N 1
ATOM 950 C CA . MET A 1 114 ? 7.024 -1.403 -2.308 1.00 88.19 114 MET A CA 1
ATOM 951 C C . MET A 1 114 ? 6.265 -0.756 -3.473 1.00 88.19 114 MET A C 1
ATOM 953 O O . MET A 1 114 ? 5.223 -0.131 -3.270 1.00 88.19 114 MET A O 1
ATOM 957 N N . PHE A 1 115 ? 6.760 -0.923 -4.699 1.00 90.19 115 PHE A N 1
ATOM 958 C CA . PHE A 1 115 ? 6.059 -0.480 -5.904 1.00 90.19 115 PHE A CA 1
ATOM 959 C C . PHE A 1 115 ? 4.947 -1.462 -6.277 1.00 90.19 115 PHE A C 1
ATOM 961 O O . PHE A 1 115 ? 5.102 -2.676 -6.163 1.00 90.19 115 PHE A O 1
ATOM 968 N N . THR A 1 116 ? 3.818 -0.920 -6.723 1.00 88.06 116 THR A N 1
ATOM 969 C CA . THR A 1 116 ? 2.653 -1.690 -7.195 1.00 88.06 116 THR A CA 1
ATOM 970 C C . THR A 1 116 ? 2.296 -1.390 -8.638 1.00 88.06 116 THR A C 1
ATOM 972 O O . THR A 1 116 ? 1.671 -2.218 -9.291 1.00 88.06 116 THR A O 1
ATOM 975 N N . GLU A 1 117 ? 2.709 -0.230 -9.144 1.00 90.75 117 GLU A N 1
ATOM 976 C CA . GLU A 1 117 ? 2.479 0.175 -10.522 1.00 90.75 117 GLU A CA 1
ATOM 977 C C . GLU A 1 117 ? 3.680 0.973 -11.023 1.00 90.75 117 GLU A C 1
ATOM 979 O O . GLU A 1 117 ? 4.221 1.819 -10.302 1.00 90.75 117 GLU A O 1
ATOM 984 N N . LEU A 1 118 ? 4.068 0.700 -12.265 1.00 91.81 118 LEU A N 1
ATOM 985 C CA . LEU A 1 118 ? 5.078 1.425 -13.018 1.00 91.81 118 LEU A CA 1
ATOM 986 C C . LEU A 1 118 ? 4.512 1.656 -14.419 1.00 91.81 118 LEU A C 1
ATOM 988 O O . LEU A 1 118 ? 4.183 0.694 -15.111 1.00 91.81 118 LEU A O 1
ATOM 992 N N . GLN A 1 119 ? 4.393 2.912 -14.833 1.00 93.81 119 GLN A N 1
ATOM 993 C CA . GLN A 1 119 ? 3.877 3.284 -16.147 1.00 93.81 119 GLN A CA 1
ATOM 994 C C . GLN A 1 119 ? 4.809 4.298 -16.805 1.00 93.81 119 GLN A C 1
ATOM 996 O O . GLN A 1 119 ? 5.185 5.293 -16.192 1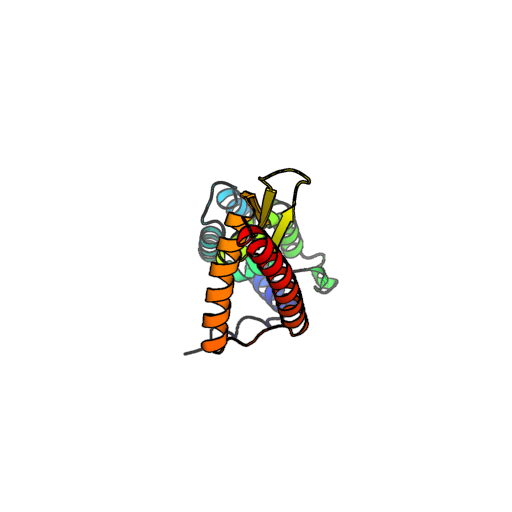.00 93.81 119 GLN A O 1
ATOM 1001 N N . VAL A 1 120 ? 5.138 4.067 -18.074 1.00 93.94 120 VAL A N 1
ATOM 1002 C CA . VAL A 1 120 ? 5.871 5.019 -18.914 1.00 93.94 120 VAL A CA 1
ATOM 1003 C C . VAL A 1 120 ? 4.910 5.570 -19.961 1.00 93.94 120 VAL A C 1
ATOM 1005 O O . VAL A 1 120 ? 4.327 4.801 -20.722 1.00 93.94 120 VAL A O 1
ATOM 1008 N N . ASN A 1 121 ? 4.750 6.891 -20.008 1.00 93.50 121 ASN A N 1
ATOM 1009 C CA . ASN A 1 121 ? 3.998 7.579 -21.053 1.00 93.50 121 ASN A CA 1
ATOM 1010 C C . ASN A 1 121 ? 4.991 8.229 -22.016 1.00 93.50 121 ASN A C 1
ATOM 1012 O O . ASN A 1 121 ? 5.695 9.169 -21.649 1.00 93.50 121 ASN A O 1
ATOM 1016 N N . VAL A 1 122 ? 5.055 7.697 -23.234 1.00 92.00 122 VAL A N 1
ATOM 1017 C CA . VAL A 1 122 ? 5.950 8.181 -24.289 1.00 92.00 122 VAL A CA 1
ATOM 1018 C C . VAL A 1 122 ? 5.225 9.242 -25.105 1.00 92.00 122 VAL A C 1
ATOM 1020 O O . VAL A 1 122 ? 4.210 8.962 -25.743 1.00 92.00 122 VAL A O 1
ATOM 1023 N N . GLU A 1 123 ? 5.756 10.459 -25.094 1.00 88.94 123 GLU A N 1
ATOM 1024 C CA . GLU A 1 123 ? 5.251 11.556 -25.915 1.00 88.94 123 GLU A CA 1
ATOM 1025 C C . GLU A 1 123 ? 5.832 11.481 -27.338 1.00 88.94 123 GLU A C 1
ATOM 1027 O O . GLU A 1 123 ? 7.059 11.461 -27.499 1.00 88.94 123 GLU A O 1
ATOM 1032 N N . PRO A 1 124 ? 4.990 11.455 -28.391 1.00 86.94 124 PRO A N 1
ATOM 1033 C CA . PRO A 1 124 ? 5.470 11.471 -29.766 1.00 86.94 124 PRO A CA 1
ATOM 1034 C C . PRO A 1 124 ? 6.314 12.715 -30.047 1.00 86.94 124 PRO A C 1
ATOM 1036 O O . PRO A 1 124 ? 5.940 13.825 -29.676 1.00 86.94 124 PRO A O 1
ATOM 1039 N N . SER A 1 125 ? 7.434 12.529 -30.746 1.00 86.94 125 SER A N 1
ATOM 1040 C CA . SER A 1 125 ? 8.328 13.622 -31.162 1.00 86.94 125 SER A CA 1
ATOM 1041 C C . SER A 1 125 ? 8.953 14.436 -30.016 1.00 86.94 125 SER A C 1
ATOM 1043 O O . SER A 1 125 ? 9.503 15.505 -30.275 1.00 86.94 125 SER A O 1
ATOM 1045 N N . SER A 1 126 ? 8.926 13.928 -28.780 1.00 91.50 126 SER A N 1
ATOM 1046 C CA . SER A 1 126 ? 9.619 14.511 -27.627 1.00 91.50 126 SER A CA 1
ATOM 1047 C C . SER A 1 126 ? 10.865 13.699 -27.262 1.00 91.50 126 SER A C 1
ATOM 1049 O O . SER A 1 126 ? 10.896 12.483 -27.440 1.00 91.50 126 SER A O 1
ATOM 1051 N N . SER A 1 127 ? 11.897 14.362 -26.735 1.00 90.56 127 SER A N 1
ATOM 1052 C CA . SER A 1 127 ? 13.062 13.707 -26.114 1.00 90.56 127 SER A CA 1
ATOM 1053 C C . SER A 1 127 ? 12.859 13.417 -24.623 1.00 90.56 127 SER A C 1
ATOM 1055 O O . SER A 1 127 ? 13.696 12.756 -24.003 1.00 90.56 127 SER A O 1
ATOM 1057 N N . VAL A 1 128 ? 11.761 13.920 -24.055 1.00 94.69 128 VAL A N 1
ATOM 1058 C CA . VAL A 1 128 ? 11.383 13.781 -22.650 1.00 94.69 128 VAL A CA 1
ATOM 1059 C C . VAL A 1 128 ? 10.017 13.105 -22.574 1.00 94.69 128 VAL A C 1
ATOM 1061 O O . VAL A 1 128 ? 9.105 13.382 -23.351 1.00 94.69 128 VAL A O 1
ATOM 1064 N N . HIS A 1 129 ? 9.897 12.163 -21.656 1.00 95.50 129 HIS A N 1
ATOM 1065 C CA . HIS A 1 129 ? 8.728 11.329 -21.424 1.00 95.50 129 HIS A CA 1
ATOM 1066 C C . HIS A 1 129 ? 8.393 11.342 -19.940 1.00 95.50 129 HIS A C 1
ATOM 1068 O O . HIS A 1 129 ? 9.150 11.870 -19.129 1.00 95.50 129 HIS A O 1
ATOM 1074 N N . THR A 1 130 ? 7.292 10.706 -19.565 1.00 96.31 130 THR A N 1
ATOM 1075 C CA . THR A 1 130 ? 6.846 10.695 -18.174 1.00 96.31 130 THR A CA 1
ATOM 1076 C C . THR A 1 130 ? 6.895 9.289 -17.596 1.00 96.31 130 THR A C 1
ATOM 1078 O O . THR A 1 130 ? 6.288 8.365 -18.142 1.00 96.31 130 THR A O 1
ATOM 1081 N N . LEU A 1 131 ? 7.552 9.135 -16.449 1.00 95.81 131 LEU A N 1
ATOM 1082 C CA . LEU A 1 131 ? 7.503 7.937 -15.618 1.00 95.81 131 LEU A CA 1
ATOM 1083 C C . LEU A 1 131 ? 6.557 8.168 -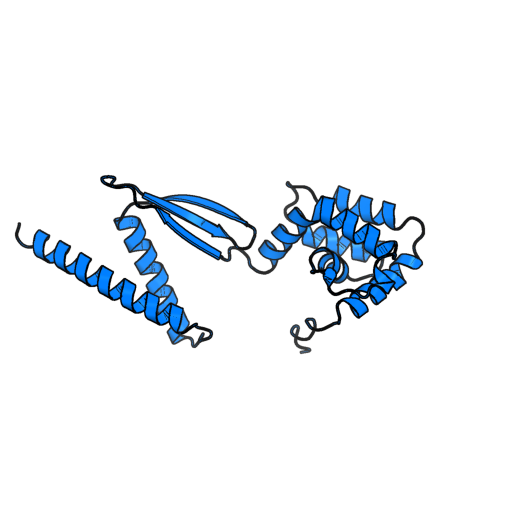14.438 1.00 95.81 131 LEU A C 1
ATOM 1085 O O . LEU A 1 131 ? 6.731 9.114 -13.674 1.00 95.81 131 LEU A O 1
ATOM 1089 N N . LYS A 1 132 ? 5.583 7.276 -14.263 1.00 96.31 132 LYS A N 1
ATOM 1090 C CA . LYS A 1 132 ? 4.647 7.267 -13.136 1.00 96.31 132 LYS A CA 1
ATOM 1091 C C . LYS A 1 132 ? 4.858 6.014 -12.301 1.00 96.31 132 LYS A C 1
ATOM 1093 O O . LYS A 1 132 ? 4.843 4.901 -12.823 1.00 96.31 132 LYS A O 1
ATOM 1098 N N . ILE A 1 133 ? 5.032 6.201 -10.999 1.00 94.50 133 ILE A N 1
ATOM 1099 C CA . ILE A 1 133 ? 5.215 5.131 -10.018 1.00 94.50 133 ILE A CA 1
ATOM 1100 C C . ILE A 1 133 ? 4.107 5.239 -8.981 1.00 94.50 133 ILE A C 1
ATOM 1102 O O . ILE A 1 133 ? 3.871 6.313 -8.425 1.00 94.50 133 ILE A O 1
ATOM 1106 N N . LYS A 1 134 ? 3.464 4.114 -8.676 1.00 94.06 134 LYS A N 1
ATOM 1107 C CA . LYS A 1 134 ? 2.537 3.997 -7.551 1.00 94.06 134 LYS A CA 1
ATOM 1108 C C . LYS A 1 134 ? 3.081 3.014 -6.529 1.00 94.06 134 LYS A C 1
ATOM 1110 O O . LYS A 1 134 ? 3.338 1.845 -6.835 1.00 94.06 134 LYS A O 1
ATOM 11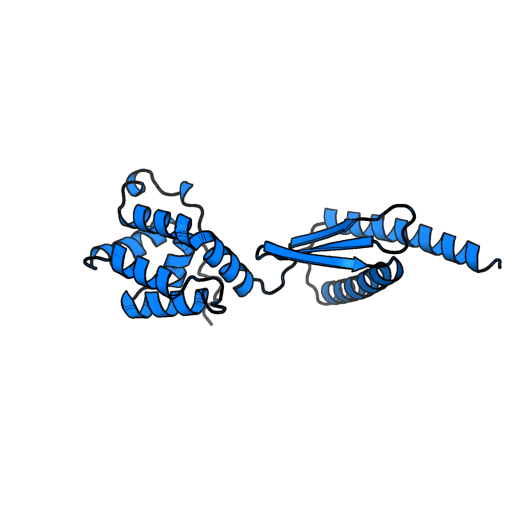15 N N . ARG A 1 135 ? 3.213 3.472 -5.293 1.00 92.19 135 ARG A N 1
ATOM 1116 C CA . ARG A 1 135 ? 3.593 2.646 -4.146 1.00 92.19 135 ARG A CA 1
ATOM 1117 C C . ARG A 1 135 ? 2.388 1.908 -3.569 1.00 92.19 135 ARG A C 1
ATOM 1119 O O . ARG A 1 135 ? 1.242 2.308 -3.768 1.00 92.19 135 ARG A O 1
ATOM 1126 N N . ALA A 1 136 ? 2.656 0.845 -2.819 1.00 87.94 136 ALA A N 1
ATOM 1127 C CA . ALA A 1 136 ? 1.639 0.023 -2.168 1.00 87.94 136 ALA A CA 1
ATOM 1128 C C . ALA A 1 136 ? 0.771 0.815 -1.181 1.00 87.94 136 ALA A C 1
ATOM 1130 O O . ALA A 1 136 ? -0.410 0.519 -1.025 1.00 87.94 136 ALA A O 1
ATOM 1131 N N . ASP A 1 137 ? 1.334 1.848 -0.558 1.00 86.12 137 ASP A N 1
ATOM 1132 C CA . ASP A 1 137 ? 0.630 2.772 0.336 1.00 86.12 137 ASP A CA 1
ATOM 1133 C C . ASP A 1 137 ? -0.193 3.845 -0.402 1.00 86.12 137 ASP A C 1
ATOM 1135 O O . ASP A 1 137 ? -0.814 4.705 0.219 1.00 86.12 137 ASP A O 1
ATOM 1139 N N . GLY A 1 138 ? -0.238 3.790 -1.733 1.00 87.06 138 GLY A N 1
ATOM 1140 C CA . GLY A 1 138 ? -1.009 4.701 -2.569 1.00 87.06 138 GLY A CA 1
ATOM 1141 C C . GLY A 1 138 ? -0.290 6.002 -2.915 1.00 87.06 138 GLY A C 1
ATOM 1142 O O . GLY A 1 138 ? -0.839 6.772 -3.705 1.00 87.06 138 GLY A O 1
ATOM 1143 N N . GLU A 1 139 ? 0.921 6.235 -2.393 1.00 89.31 139 GLU A N 1
ATOM 1144 C CA . GLU A 1 139 ? 1.754 7.360 -2.816 1.00 89.31 139 GLU A CA 1
ATOM 1145 C C . GLU A 1 139 ? 2.084 7.261 -4.304 1.00 89.31 139 GLU A C 1
ATOM 1147 O O . GLU A 1 139 ? 2.367 6.180 -4.837 1.00 89.31 139 GLU A O 1
ATOM 1152 N N . LYS A 1 140 ? 2.044 8.413 -4.973 1.00 93.19 140 LYS A N 1
ATOM 1153 C CA . LYS A 1 140 ? 2.300 8.530 -6.406 1.00 93.19 140 LYS A CA 1
ATOM 1154 C C . LYS A 1 140 ? 3.477 9.453 -6.633 1.00 93.19 140 LYS A C 1
ATOM 1156 O O . LYS A 1 140 ? 3.534 10.544 -6.075 1.00 93.19 140 LYS A O 1
ATOM 1161 N N . PHE A 1 141 ? 4.383 9.010 -7.485 1.00 92.19 141 PHE A N 1
ATOM 1162 C CA . PHE A 1 141 ? 5.512 9.795 -7.941 1.00 92.19 141 PHE A CA 1
ATOM 1163 C C . PHE A 1 141 ? 5.465 9.892 -9.460 1.00 92.19 141 PHE A C 1
ATOM 1165 O O . PHE A 1 141 ? 5.178 8.907 -10.142 1.00 92.19 141 PHE A O 1
ATOM 1172 N N . GLU A 1 142 ? 5.736 11.083 -9.971 1.00 94.88 142 GLU A N 1
ATOM 1173 C CA . GLU A 1 142 ? 5.796 11.371 -11.395 1.00 94.88 142 GLU A CA 1
ATOM 1174 C C . GLU A 1 142 ? 7.079 12.142 -11.664 1.00 94.88 142 GLU A C 1
ATOM 1176 O O . GLU A 1 142 ? 7.404 13.083 -10.936 1.00 94.88 142 GLU A O 1
ATOM 1181 N N . CYS A 1 143 ? 7.824 11.721 -12.680 1.00 94.50 143 CYS A N 1
ATOM 1182 C CA . CYS A 1 143 ? 9.016 12.432 -13.103 1.00 94.50 143 CYS A CA 1
ATOM 1183 C C . CYS A 1 143 ? 9.199 12.393 -14.613 1.00 94.50 143 CYS A C 1
ATOM 1185 O O . CYS A 1 143 ? 8.773 11.457 -15.296 1.00 94.50 143 CYS A O 1
ATOM 1187 N N . ASP A 1 144 ? 9.913 13.398 -15.100 1.00 95.88 144 ASP A N 1
ATOM 1188 C CA . ASP A 1 144 ? 10.410 13.436 -16.463 1.00 95.88 144 ASP A CA 1
ATOM 1189 C C . ASP A 1 144 ? 11.560 12.440 -16.633 1.00 95.88 144 ASP A C 1
ATOM 1191 O O . ASP A 1 144 ? 12.406 12.272 -15.748 1.00 95.88 144 ASP A O 1
ATOM 1195 N N . ILE A 1 145 ? 11.595 11.762 -17.776 1.00 96.12 145 ILE A N 1
ATOM 1196 C CA . ILE A 1 145 ? 12.614 10.771 -18.101 1.00 96.12 145 ILE A CA 1
ATOM 1197 C C . ILE A 1 145 ? 12.925 10.765 -19.598 1.00 96.12 145 ILE A C 1
ATOM 1199 O O . ILE A 1 145 ? 12.035 10.892 -20.432 1.00 96.12 145 ILE A O 1
ATOM 1203 N N . THR A 1 146 ? 14.195 10.604 -19.955 1.00 95.81 146 THR A N 1
ATOM 1204 C CA . THR A 1 146 ? 14.631 10.433 -21.349 1.00 95.81 146 THR A CA 1
ATOM 1205 C C . THR A 1 146 ? 14.734 8.950 -21.711 1.00 95.81 146 THR A C 1
ATOM 1207 O O . THR A 1 146 ? 14.728 8.084 -20.832 1.00 95.81 146 THR A O 1
ATOM 1210 N N . ALA A 1 147 ? 14.896 8.636 -22.999 1.00 90.75 147 ALA A N 1
ATOM 1211 C CA . ALA A 1 147 ? 15.201 7.271 -23.437 1.00 90.75 147 ALA A CA 1
ATOM 1212 C C . ALA A 1 147 ? 16.477 6.713 -22.769 1.00 90.75 147 ALA A C 1
ATOM 1214 O O . ALA A 1 147 ? 16.464 5.589 -22.269 1.00 90.75 147 ALA A O 1
ATOM 1215 N N . ASP A 1 148 ? 17.538 7.520 -22.656 1.00 91.50 148 ASP A N 1
ATOM 1216 C CA . ASP A 1 148 ? 18.772 7.139 -21.948 1.00 91.50 148 ASP A CA 1
ATOM 1217 C C . ASP A 1 148 ? 18.517 6.870 -20.457 1.00 91.50 148 ASP A C 1
ATOM 1219 O O . ASP A 1 148 ? 19.048 5.921 -19.879 1.00 91.50 148 ASP A O 1
ATOM 1223 N N 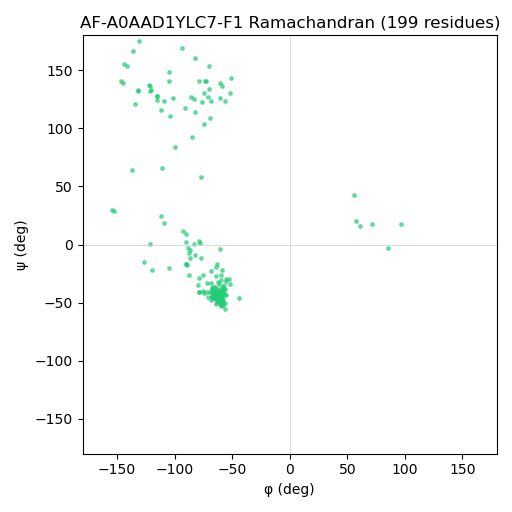. GLY A 1 149 ? 17.663 7.682 -19.825 1.00 93.75 149 GLY A N 1
ATOM 1224 C CA . GLY A 1 149 ? 17.234 7.472 -18.443 1.00 93.75 149 GLY A CA 1
ATOM 1225 C C . GLY A 1 149 ? 16.503 6.141 -18.256 1.00 93.75 149 GLY A C 1
ATOM 1226 O O . GLY A 1 149 ? 16.791 5.412 -17.306 1.00 93.75 149 GLY A O 1
ATOM 1227 N N . LEU A 1 150 ? 15.605 5.788 -19.181 1.00 92.06 150 LEU A N 1
ATOM 1228 C CA . LEU A 1 150 ? 14.902 4.501 -19.176 1.00 92.06 150 LEU A CA 1
ATOM 1229 C C . LEU A 1 150 ? 15.867 3.322 -19.351 1.00 92.06 150 LEU A C 1
ATOM 1231 O O . LEU A 1 150 ? 15.743 2.334 -18.628 1.00 92.06 150 LEU A O 1
ATOM 1235 N N . LEU A 1 151 ? 16.852 3.432 -20.249 1.00 91.06 151 LEU A N 1
ATOM 1236 C CA . LEU A 1 151 ? 17.878 2.401 -20.442 1.00 91.06 151 LEU A CA 1
ATOM 1237 C C . LEU A 1 151 ? 18.728 2.197 -19.181 1.00 91.06 151 LEU A C 1
ATOM 1239 O O . LEU A 1 151 ? 18.965 1.058 -18.777 1.00 91.06 151 LEU A O 1
ATOM 1243 N N . ASN A 1 152 ? 19.125 3.282 -18.510 1.00 93.31 152 ASN A N 1
ATOM 1244 C CA . ASN A 1 152 ? 19.862 3.205 -17.246 1.00 93.31 152 ASN A CA 1
ATOM 1245 C C . ASN A 1 152 ? 19.049 2.503 -16.145 1.00 93.31 152 ASN A C 1
ATOM 1247 O O . ASN A 1 152 ? 19.579 1.638 -15.443 1.00 93.31 152 ASN A O 1
ATOM 1251 N N . LEU A 1 153 ? 17.757 2.833 -16.012 1.00 92.50 153 LEU A N 1
ATOM 1252 C CA . LEU A 1 153 ? 16.862 2.153 -15.070 1.00 92.50 153 LEU A CA 1
ATOM 1253 C C . LEU A 1 153 ? 16.712 0.666 -15.406 1.00 92.50 153 LEU A C 1
ATOM 1255 O O . LEU A 1 153 ? 16.826 -0.174 -14.512 1.00 92.50 153 LEU A O 1
ATOM 1259 N N . ALA A 1 154 ? 16.498 0.333 -16.681 1.00 91.44 154 ALA A N 1
ATOM 1260 C CA . ALA A 1 154 ? 16.376 -1.048 -17.137 1.00 91.44 154 ALA A CA 1
ATOM 1261 C C . ALA A 1 154 ? 17.638 -1.861 -16.812 1.00 91.44 154 ALA A C 1
ATOM 1263 O O . ALA A 1 154 ? 17.531 -2.964 -16.275 1.00 91.44 154 ALA A O 1
ATOM 1264 N N . GLY A 1 155 ? 18.828 -1.298 -17.046 1.00 91.25 155 GLY A N 1
ATOM 1265 C CA . GLY A 1 155 ? 20.102 -1.935 -16.711 1.00 91.25 155 GLY A CA 1
ATOM 1266 C C . GLY A 1 155 ? 20.255 -2.217 -15.214 1.00 91.25 155 GLY A C 1
ATOM 1267 O O . GLY A 1 155 ? 20.589 -3.338 -14.826 1.00 91.25 155 GLY A O 1
ATOM 1268 N N . ALA A 1 156 ? 19.952 -1.234 -14.359 1.00 93.19 156 ALA A N 1
ATOM 1269 C CA . ALA A 1 156 ? 20.034 -1.396 -12.906 1.00 93.19 156 ALA A CA 1
ATOM 1270 C C . ALA A 1 156 ? 19.060 -2.468 -12.383 1.00 93.19 156 ALA A C 1
ATOM 1272 O O . ALA A 1 156 ? 19.453 -3.348 -11.612 1.00 93.19 156 ALA A O 1
ATOM 1273 N N . VAL A 1 157 ? 17.802 -2.434 -12.837 1.00 91.56 157 VAL A N 1
ATOM 1274 C CA . VAL A 1 157 ? 16.775 -3.413 -12.447 1.00 91.56 157 VAL A CA 1
ATOM 1275 C C . VAL A 1 157 ? 17.133 -4.809 -12.955 1.00 91.56 157 VAL A C 1
ATOM 1277 O O . VAL A 1 157 ? 17.070 -5.765 -12.186 1.00 91.56 157 VAL A O 1
ATOM 1280 N N . SER A 1 158 ? 17.575 -4.936 -14.208 1.00 90.62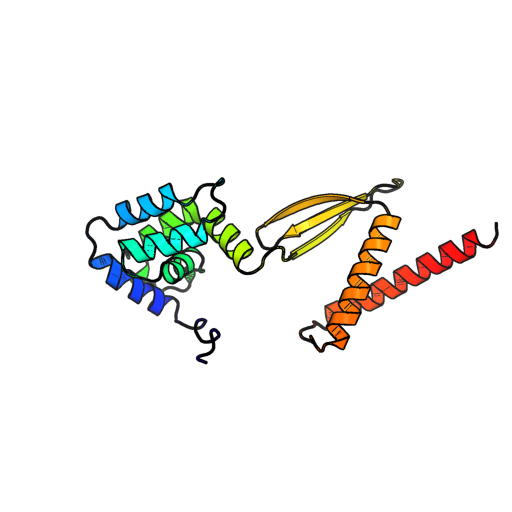 158 SER A N 1
ATOM 1281 C CA . SER A 1 158 ? 18.009 -6.212 -14.786 1.00 90.62 158 SER A CA 1
ATOM 1282 C C . SER A 1 158 ? 19.187 -6.820 -14.019 1.00 90.62 158 SER A C 1
ATOM 1284 O O . SER A 1 158 ? 19.205 -8.027 -13.773 1.00 90.62 158 SER A O 1
ATOM 1286 N N . GLY A 1 159 ? 20.152 -5.999 -13.592 1.00 90.75 159 GLY A N 1
ATOM 1287 C CA . GLY A 1 159 ? 21.248 -6.439 -12.726 1.00 90.75 159 GLY A CA 1
ATOM 1288 C C . GLY A 1 159 ? 20.747 -6.976 -11.382 1.00 90.75 159 GLY A C 1
ATOM 1289 O O . GLY A 1 159 ? 21.175 -8.045 -10.945 1.00 90.75 159 GLY A O 1
ATOM 1290 N N . GLY A 1 160 ? 19.788 -6.283 -10.760 1.00 89.31 160 GLY A N 1
ATOM 1291 C CA . GLY A 1 160 ? 19.134 -6.731 -9.528 1.00 89.31 160 GLY A CA 1
ATOM 1292 C C . GLY A 1 160 ? 18.356 -8.042 -9.690 1.00 89.31 160 GLY A C 1
ATOM 1293 O O . GLY A 1 160 ? 18.490 -8.930 -8.850 1.00 89.31 160 GLY A O 1
ATOM 1294 N N . ILE A 1 161 ? 17.603 -8.202 -10.785 1.00 89.56 161 ILE A N 1
ATOM 1295 C CA . ILE A 1 161 ? 16.884 -9.446 -11.116 1.00 89.56 161 ILE A CA 1
ATOM 1296 C C . ILE A 1 161 ? 17.869 -10.609 -11.241 1.00 89.56 161 ILE A C 1
ATOM 1298 O O . ILE A 1 161 ? 17.658 -11.654 -10.630 1.00 89.56 161 ILE A O 1
ATOM 1302 N N . ASN A 1 162 ? 18.966 -10.422 -11.980 1.00 88.56 162 ASN A N 1
ATOM 1303 C CA . ASN A 1 162 ? 19.993 -11.450 -12.133 1.00 88.56 162 ASN A CA 1
ATOM 1304 C C . ASN A 1 162 ? 20.572 -11.876 -10.772 1.00 88.56 162 ASN A C 1
ATOM 1306 O O . ASN A 1 162 ? 20.716 -13.066 -10.500 1.00 88.56 162 ASN A O 1
ATOM 1310 N N . LEU A 1 163 ? 20.859 -10.922 -9.880 1.00 89.62 163 LEU A N 1
ATOM 1311 C CA . LEU A 1 163 ? 21.322 -11.234 -8.524 1.00 89.62 163 LEU A CA 1
ATOM 1312 C C . LEU A 1 163 ? 20.267 -12.005 -7.715 1.00 89.62 163 LEU A C 1
ATOM 1314 O O . LEU A 1 163 ? 20.605 -13.019 -7.112 1.00 89.62 163 LEU A O 1
ATOM 1318 N N . ALA A 1 164 ? 19.004 -11.571 -7.729 1.00 87.88 164 ALA A N 1
ATOM 1319 C CA . ALA A 1 164 ? 17.917 -12.210 -6.981 1.00 87.88 164 ALA A CA 1
ATOM 1320 C C . ALA A 1 164 ? 17.604 -13.640 -7.464 1.00 87.88 164 ALA A C 1
ATOM 1322 O O . ALA A 1 164 ? 17.320 -14.531 -6.661 1.00 87.88 164 ALA A O 1
ATOM 1323 N N . LEU A 1 165 ? 17.684 -13.875 -8.775 1.00 86.31 165 LEU A N 1
ATOM 1324 C CA . LEU A 1 165 ? 17.528 -15.203 -9.366 1.00 86.31 165 LEU A CA 1
ATOM 1325 C C . LEU A 1 165 ? 18.668 -16.137 -8.957 1.00 86.31 165 LEU A C 1
ATOM 1327 O O . LEU A 1 165 ? 18.424 -17.275 -8.562 1.00 86.31 165 LEU A O 1
ATOM 1331 N N . ASN A 1 166 ? 19.908 -15.644 -8.996 1.00 85.88 166 ASN A N 1
ATOM 1332 C CA . ASN A 1 166 ? 21.080 -16.432 -8.616 1.00 85.88 166 ASN A CA 1
ATOM 1333 C C . ASN A 1 166 ? 21.124 -16.759 -7.114 1.00 85.88 166 ASN A C 1
ATOM 1335 O O . ASN A 1 166 ? 21.762 -17.737 -6.728 1.00 85.88 166 ASN A O 1
ATOM 1339 N N . THR A 1 167 ? 20.448 -15.983 -6.260 1.00 86.00 167 THR A N 1
ATOM 1340 C CA . THR A 1 167 ? 20.340 -16.260 -4.815 1.00 86.00 167 THR A CA 1
ATOM 1341 C C . THR A 1 167 ? 19.166 -17.163 -4.440 1.00 86.00 167 THR A C 1
ATOM 1343 O O . THR A 1 167 ? 19.043 -17.542 -3.276 1.00 86.00 167 THR A O 1
ATOM 1346 N N . GLY A 1 168 ? 18.334 -17.565 -5.403 1.00 74.06 168 GLY A N 1
ATOM 1347 C CA . GLY A 1 168 ? 17.321 -18.597 -5.201 1.00 74.06 168 GLY A CA 1
ATOM 1348 C C . GLY A 1 168 ? 15.906 -18.106 -4.879 1.00 74.06 168 GLY A C 1
ATOM 1349 O O . GLY A 1 168 ? 15.093 -18.875 -4.364 1.00 74.06 168 GLY A O 1
ATOM 1350 N N . ILE A 1 169 ? 15.584 -16.837 -5.149 1.00 69.12 169 ILE A N 1
ATOM 1351 C CA . ILE A 1 169 ? 14.252 -16.274 -4.885 1.00 69.12 169 ILE A CA 1
ATOM 1352 C C . ILE A 1 169 ? 13.331 -16.577 -6.079 1.00 69.12 169 ILE A C 1
ATOM 1354 O O . ILE A 1 169 ? 13.281 -15.823 -7.048 1.00 69.12 169 ILE A O 1
ATOM 1358 N N . PHE A 1 170 ? 12.601 -17.697 -6.020 1.00 65.56 170 PHE A N 1
ATOM 1359 C CA . PHE A 1 170 ? 11.879 -18.257 -7.179 1.00 65.56 170 PHE A CA 1
ATOM 1360 C C . PHE A 1 170 ? 10.349 -18.153 -7.143 1.00 65.56 170 PHE A C 1
ATOM 1362 O O . PHE A 1 170 ? 9.674 -18.841 -7.907 1.00 65.56 170 PHE A O 1
ATOM 1369 N N . ASN A 1 171 ? 9.768 -17.273 -6.326 1.00 71.19 171 ASN A N 1
ATOM 1370 C CA . ASN A 1 171 ? 8.321 -17.014 -6.377 1.00 71.19 171 ASN A CA 1
ATOM 1371 C C . ASN A 1 171 ? 7.957 -16.115 -7.573 1.00 71.19 171 ASN A C 1
ATOM 1373 O O . ASN A 1 171 ? 7.414 -15.024 -7.409 1.00 71.19 171 ASN A O 1
ATOM 1377 N N . LEU A 1 172 ? 8.300 -16.561 -8.782 1.00 80.25 172 LEU A N 1
ATOM 1378 C CA . LEU A 1 172 ? 8.079 -15.837 -10.025 1.00 80.25 172 LEU A CA 1
ATOM 1379 C C . LEU A 1 172 ? 6.921 -16.435 -10.812 1.00 80.25 172 LEU A C 1
ATOM 1381 O O . LEU A 1 172 ? 6.743 -17.647 -10.902 1.00 80.25 172 LEU A O 1
ATOM 1385 N N . ASN A 1 173 ? 6.138 -15.552 -11.414 1.00 86.00 173 ASN A N 1
ATOM 1386 C CA . ASN A 1 173 ? 5.037 -15.920 -12.286 1.00 86.00 173 ASN A CA 1
ATOM 1387 C C . ASN A 1 173 ? 5.566 -16.143 -13.713 1.00 86.00 173 ASN A C 1
ATOM 1389 O O . ASN A 1 173 ? 6.206 -15.251 -14.270 1.00 86.00 173 ASN A O 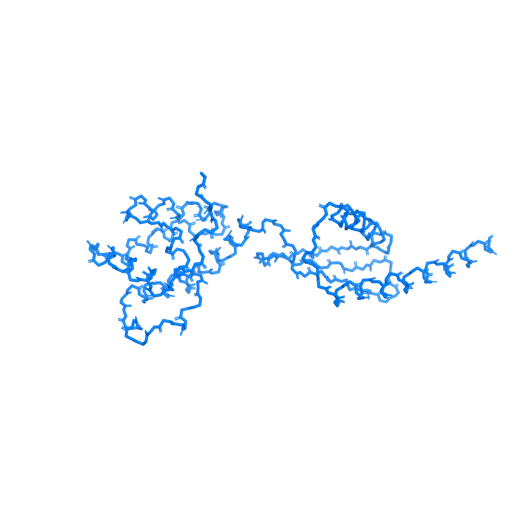1
ATOM 1393 N N . SER A 1 174 ? 5.276 -17.302 -14.313 1.00 86.81 174 SER A N 1
ATOM 1394 C CA . SER A 1 174 ? 5.770 -17.668 -15.650 1.00 86.81 174 SER A CA 1
ATOM 1395 C C . SER A 1 174 ? 5.363 -16.675 -16.742 1.00 86.81 174 SER A C 1
ATOM 1397 O O . SER A 1 174 ? 6.183 -16.336 -17.586 1.00 86.81 174 SER A O 1
ATOM 1399 N N . VAL A 1 175 ? 4.150 -16.120 -16.675 1.00 89.94 175 VAL A N 1
ATOM 1400 C CA . VAL A 1 175 ? 3.663 -15.114 -17.635 1.00 89.94 175 VAL A CA 1
ATOM 1401 C C . VAL A 1 175 ? 4.481 -13.823 -17.541 1.00 89.94 175 VAL A C 1
ATOM 1403 O O . VAL A 1 175 ? 4.760 -13.179 -18.549 1.00 89.94 175 VAL A O 1
ATOM 1406 N N . ILE A 1 176 ? 4.898 -13.434 -16.330 1.00 86.88 176 ILE A N 1
ATOM 1407 C CA . ILE A 1 176 ? 5.748 -12.249 -16.133 1.00 86.88 176 ILE A CA 1
ATOM 1408 C C . ILE A 1 176 ? 7.135 -12.483 -16.742 1.00 86.88 176 ILE A C 1
ATOM 1410 O O . ILE A 1 176 ? 7.681 -11.575 -17.367 1.00 86.88 176 ILE A O 1
ATOM 1414 N N . ILE A 1 177 ? 7.682 -13.693 -16.596 1.00 87.75 177 ILE A N 1
ATOM 1415 C CA . ILE A 1 177 ? 8.979 -14.067 -17.175 1.00 87.75 177 ILE A CA 1
ATOM 1416 C C . ILE A 1 177 ? 8.920 -14.009 -18.706 1.00 87.75 177 ILE A C 1
ATOM 1418 O O . ILE A 1 177 ? 9.762 -13.355 -19.317 1.00 87.75 177 ILE A O 1
ATOM 1422 N N . GLU A 1 178 ? 7.911 -14.630 -19.317 1.00 90.75 178 GLU A N 1
ATOM 1423 C CA . GLU A 1 178 ? 7.737 -14.640 -20.777 1.00 90.75 178 GLU A CA 1
ATOM 1424 C C . GLU A 1 178 ? 7.583 -13.219 -21.339 1.00 90.75 178 GLU A C 1
ATOM 1426 O O . GLU A 1 178 ? 8.247 -12.848 -22.307 1.00 90.75 178 GLU A O 1
ATOM 1431 N N . ASN A 1 179 ? 6.768 -12.378 -20.693 1.00 89.31 179 ASN A N 1
ATOM 1432 C CA . ASN A 1 179 ? 6.617 -10.976 -21.087 1.00 89.31 179 ASN A CA 1
ATOM 1433 C C . ASN A 1 179 ? 7.939 -10.207 -21.002 1.00 89.31 179 ASN A C 1
ATOM 1435 O O . ASN A 1 179 ? 8.241 -9.399 -21.879 1.00 89.31 179 ASN A O 1
ATOM 1439 N N . TYR A 1 180 ? 8.733 -10.443 -19.954 1.00 89.94 180 TYR A N 1
ATOM 1440 C CA . TYR A 1 180 ? 10.048 -9.826 -19.817 1.00 89.94 180 TYR A CA 1
ATOM 1441 C C . TYR A 1 180 ? 10.996 -10.255 -20.949 1.00 89.94 180 TYR A C 1
ATOM 1443 O O . TYR A 1 180 ? 11.637 -9.394 -21.553 1.00 89.94 180 TYR A O 1
ATOM 1451 N N . GLN A 1 181 ? 11.050 -11.551 -21.274 1.00 90.75 181 GLN A N 1
ATOM 1452 C CA . GLN A 1 181 ? 11.890 -12.081 -22.355 1.00 90.75 181 GLN A CA 1
ATOM 1453 C C . GLN A 1 181 ? 11.520 -11.464 -23.709 1.00 90.75 181 GLN A C 1
ATOM 1455 O O . GLN A 1 181 ? 12.370 -10.837 -24.339 1.00 90.75 181 GLN A O 1
ATOM 1460 N N . ASN A 1 182 ? 10.239 -11.520 -24.088 1.00 92.00 182 ASN A N 1
ATOM 1461 C CA . ASN A 1 182 ? 9.747 -10.964 -25.353 1.00 92.00 182 ASN A CA 1
ATOM 1462 C C . ASN A 1 182 ? 10.022 -9.455 -25.476 1.00 92.00 182 ASN A C 1
ATOM 1464 O O . ASN A 1 182 ? 10.433 -8.964 -26.527 1.00 92.00 182 ASN A O 1
ATOM 1468 N N . ASN A 1 183 ? 9.807 -8.692 -24.399 1.00 89.19 183 ASN A N 1
ATOM 1469 C CA . ASN A 1 183 ? 10.081 -7.255 -24.405 1.00 89.19 183 ASN A CA 1
ATOM 1470 C C . ASN A 1 183 ? 11.578 -6.960 -24.542 1.00 89.19 183 ASN A C 1
ATOM 1472 O O . ASN A 1 183 ? 11.952 -6.030 -25.252 1.00 89.19 183 ASN A O 1
ATOM 1476 N N . THR A 1 184 ? 12.430 -7.750 -23.887 1.00 90.44 184 THR A N 1
ATOM 1477 C CA . THR A 1 184 ? 13.887 -7.575 -23.945 1.00 90.44 184 THR A CA 1
ATOM 1478 C C . THR A 1 184 ? 14.426 -7.876 -25.341 1.00 90.44 184 THR A C 1
ATOM 1480 O O . THR A 1 184 ? 15.238 -7.111 -25.853 1.00 90.44 184 THR A O 1
ATOM 1483 N N . GLU A 1 185 ? 13.934 -8.934 -25.989 1.00 91.69 185 GLU A N 1
ATOM 1484 C CA . GLU A 1 185 ? 14.282 -9.270 -27.375 1.00 91.69 185 GLU A CA 1
ATOM 1485 C C . GLU A 1 185 ? 13.921 -8.134 -28.339 1.00 91.69 185 GLU A C 1
ATOM 1487 O O . GLU A 1 185 ? 14.795 -7.632 -29.047 1.00 91.69 185 GLU A O 1
ATOM 1492 N N . ASN A 1 186 ? 12.681 -7.636 -28.285 1.00 90.56 186 ASN A N 1
ATOM 1493 C CA . ASN A 1 186 ? 12.237 -6.518 -29.125 1.00 90.56 186 ASN A CA 1
ATOM 1494 C C . ASN A 1 186 ? 13.082 -5.249 -28.918 1.00 90.56 186 ASN A C 1
ATOM 1496 O O . ASN A 1 186 ? 13.413 -4.544 -29.873 1.00 90.56 186 ASN A O 1
ATOM 1500 N N . VAL A 1 187 ? 13.428 -4.932 -27.666 1.00 90.06 187 VAL A N 1
ATOM 1501 C CA . VAL A 1 187 ? 14.275 -3.773 -27.349 1.00 90.06 187 VAL A CA 1
ATOM 1502 C C . VAL A 1 187 ? 15.681 -3.958 -27.919 1.00 90.06 187 VAL A C 1
ATOM 1504 O O . VAL A 1 187 ? 16.208 -3.022 -28.523 1.00 90.06 187 VAL A O 1
ATOM 1507 N N . ASN A 1 188 ? 16.267 -5.150 -27.790 1.00 90.50 188 ASN A N 1
ATOM 1508 C CA . ASN A 1 188 ? 17.591 -5.450 -28.336 1.00 90.50 188 ASN A CA 1
ATOM 1509 C C . ASN A 1 188 ? 17.622 -5.304 -29.863 1.00 90.50 188 ASN A C 1
ATOM 1511 O O . ASN A 1 188 ? 18.513 -4.639 -30.383 1.00 90.50 188 ASN A O 1
ATOM 1515 N N . GLU A 1 189 ? 16.613 -5.811 -30.579 1.00 92.81 189 GLU A N 1
ATOM 1516 C CA . GLU A 1 189 ? 16.519 -5.642 -32.036 1.00 92.81 189 GLU A CA 1
ATOM 1517 C C . GLU A 1 189 ? 16.481 -4.163 -32.457 1.00 92.81 189 GLU A C 1
ATOM 1519 O O . GLU A 1 189 ? 17.098 -3.762 -33.449 1.00 92.81 189 GLU A O 1
ATOM 1524 N N . ILE A 1 190 ? 15.760 -3.322 -31.708 1.00 91.00 190 ILE A N 1
ATOM 1525 C CA . ILE A 1 190 ? 15.696 -1.879 -31.969 1.00 91.00 190 ILE A CA 1
ATOM 1526 C C . ILE A 1 190 ? 17.055 -1.221 -31.704 1.00 91.00 190 ILE A C 1
ATOM 1528 O O . ILE A 1 190 ? 17.508 -0.417 -32.523 1.00 91.00 190 ILE A O 1
ATOM 1532 N N . ILE A 1 191 ? 17.710 -1.556 -30.589 1.00 89.81 191 ILE A N 1
ATOM 1533 C CA . ILE A 1 191 ? 19.033 -1.027 -30.233 1.00 89.81 191 ILE A CA 1
ATOM 1534 C C . ILE A 1 191 ? 20.064 -1.405 -31.299 1.00 89.81 191 ILE A C 1
ATOM 1536 O O . ILE A 1 191 ? 20.770 -0.525 -31.792 1.00 89.81 191 ILE A O 1
ATOM 1540 N N . ASP A 1 192 ? 20.102 -2.668 -31.722 1.00 91.75 192 ASP A N 1
ATOM 1541 C CA . ASP A 1 192 ? 21.037 -3.150 -32.741 1.00 91.75 192 ASP A CA 1
ATOM 1542 C C . ASP A 1 192 ? 20.856 -2.410 -34.069 1.00 91.75 192 ASP A C 1
ATOM 1544 O O . ASP A 1 192 ? 21.836 -1.993 -34.689 1.00 91.75 192 ASP A O 1
ATOM 1548 N N . ARG A 1 193 ? 19.606 -2.149 -34.474 1.00 92.44 193 ARG A N 1
ATOM 1549 C CA . ARG A 1 193 ? 19.300 -1.328 -35.658 1.00 92.44 193 ARG A CA 1
ATOM 1550 C C . ARG A 1 193 ? 19.785 0.114 -35.521 1.00 92.44 193 ARG A C 1
ATOM 1552 O O . ARG A 1 193 ? 20.240 0.706 -36.501 1.00 92.44 193 ARG A O 1
ATOM 1559 N N . ILE A 1 194 ? 19.651 0.718 -34.341 1.00 89.50 194 ILE A N 1
ATOM 1560 C CA . ILE A 1 194 ? 20.140 2.081 -34.086 1.00 89.50 194 ILE A CA 1
ATOM 1561 C C . ILE A 1 194 ? 21.667 2.103 -34.172 1.00 89.50 194 ILE A C 1
ATOM 1563 O O . ILE A 1 194 ? 22.227 2.965 -34.849 1.00 89.50 194 ILE A O 1
ATOM 1567 N N . ILE A 1 195 ? 22.337 1.136 -33.542 1.00 89.19 195 ILE A N 1
ATOM 1568 C CA . ILE A 1 195 ? 23.795 1.002 -33.574 1.00 89.19 195 ILE A CA 1
ATOM 1569 C C . ILE A 1 195 ? 24.273 0.804 -35.014 1.00 89.19 195 ILE A C 1
ATOM 1571 O O . ILE A 1 195 ? 25.119 1.566 -35.476 1.00 89.19 195 ILE A O 1
ATOM 1575 N N . SER A 1 196 ? 23.698 -0.139 -35.766 1.00 89.19 196 SER A N 1
ATOM 1576 C CA . SER A 1 196 ? 24.096 -0.398 -37.155 1.00 89.19 196 SER A CA 1
ATOM 1577 C C . SER A 1 196 ? 23.938 0.830 -38.055 1.00 89.19 196 SER A C 1
ATOM 1579 O O . SER A 1 196 ? 24.769 1.069 -38.928 1.00 89.19 196 SER A O 1
ATOM 1581 N N . ASN A 1 197 ? 22.897 1.637 -37.828 1.00 82.56 197 ASN A N 1
ATOM 1582 C CA . ASN A 1 197 ? 22.656 2.868 -38.581 1.00 82.56 197 ASN A CA 1
ATOM 1583 C C . ASN A 1 197 ? 23.590 4.019 -38.175 1.00 82.56 197 ASN A C 1
ATOM 1585 O O . ASN A 1 197 ? 23.850 4.905 -38.989 1.00 82.56 197 ASN A O 1
ATOM 1589 N N . ASN A 1 198 ? 24.092 4.014 -36.939 1.00 70.19 198 ASN A N 1
ATOM 1590 C CA . ASN A 1 198 ? 25.010 5.031 -36.428 1.00 70.19 198 ASN A CA 1
ATOM 1591 C C . ASN A 1 198 ? 26.485 4.718 -36.723 1.00 70.19 198 ASN A C 1
ATOM 1593 O O . ASN A 1 198 ? 27.269 5.647 -36.846 1.00 70.19 198 ASN A O 1
ATOM 1597 N N . VAL A 1 199 ? 26.864 3.445 -36.883 1.00 57.59 199 VAL A N 1
ATOM 1598 C CA . VAL A 1 199 ? 28.243 3.025 -37.223 1.00 57.59 199 VAL A CA 1
ATOM 1599 C C . VAL A 1 199 ? 28.576 3.251 -38.715 1.00 57.59 199 VAL A C 1
ATOM 1601 O O . VAL A 1 199 ? 29.735 3.188 -39.114 1.00 57.59 199 VAL A O 1
ATOM 1604 N N . GLY A 1 200 ? 27.576 3.551 -39.554 1.00 51.94 200 GLY A N 1
ATOM 1605 C CA . GLY A 1 200 ? 27.737 3.871 -40.981 1.00 51.94 200 GLY A CA 1
ATOM 1606 C C . GLY A 1 200 ? 27.881 5.364 -41.323 1.00 51.94 200 GLY A C 1
ATOM 1607 O O . GLY A 1 200 ? 27.765 5.718 -42.498 1.00 51.94 200 GLY A O 1
ATOM 1608 N N . LYS A 1 201 ? 28.088 6.235 -40.329 1.00 44.22 201 LYS A N 1
ATOM 1609 C CA . LYS A 1 201 ? 28.406 7.667 -40.481 1.00 44.22 201 LYS A CA 1
ATOM 1610 C C . LYS A 1 201 ? 29.722 7.986 -39.785 1.00 44.22 201 LYS A C 1
ATOM 1612 O O . LYS A 1 201 ? 30.399 8.916 -40.273 1.00 44.22 201 LYS A O 1
#

Solvent-accessible surface area (backbone atoms only — not comparable to full-atom values): 11797 Å² total; per-residue (Å²): 134,84,66,86,81,74,81,80,75,76,52,72,59,60,56,48,50,58,53,45,66,57,48,75,76,41,86,65,45,67,61,55,53,49,50,51,45,67,74,42,65,49,94,86,49,88,52,38,64,61,54,44,26,53,49,41,26,72,77,66,75,45,64,24,59,62,55,52,47,60,44,70,46,82,66,86,78,53,59,75,87,51,68,83,33,68,64,54,51,46,42,51,51,48,28,73,77,44,31,68,63,50,51,28,51,51,35,38,68,79,40,65,86,36,73,72,44,78,48,76,50,81,47,86,98,51,78,55,26,40,40,39,38,30,32,66,45,66,52,73,48,76,45,80,38,33,70,68,53,51,52,53,51,50,52,54,51,52,53,50,49,54,52,44,53,74,73,64,67,72,95,68,58,68,70,60,52,52,52,50,52,55,52,50,53,58,49,48,56,52,49,53,53,52,49,60,63,58,76,76,111

Secondary structure (DSSP, 8-state):
---GGGSS---HHHHHHHHHHHHTTSTTHHHHHHHHHHHH-STT-S-HHHHHHHHHHHHHSS-HHHHHHHHHS-GGGS-GGGTT-HHHHHHHHHHHHHHHHHHHHHHHHHSTT-EEEEEEEPPTT-S-EEEEEEETTS-EEEEEE-HHHHHHHHHHHHHHHHHHHHTT-----HHHHHHHHHHHHHHHHHHHHHHHHHTT-

Organism: NCBI:txid137838

Radius of gyration: 24.57 Å; Cα contacts (8 Å, |Δi|>4): 158; chains: 1; bounding box: 55×35×72 Å

pLDDT: mean 85.72, std 13.57, range [30.08, 96.81]

Nearest PDB structures (foldseek):
  3q9d-assembly1_A  TM=5.675E-01  e=4.998E-05  Chlamydia pneumoniae
  3q9d-assembly1_B  TM=5.525E-01  e=1.455E-04  Chlamydia pneumoniae
  2l73-assembly1_A  TM=5.927E-01  e=9.542E-01  Homo sapiens
  8h5z-assembly2_A  TM=4.851E-01  e=5.934E-01  Escherichia coli K-12
  8h5z-assembly1_B  TM=4.772E-01  e=8.991E-01  Escherichia coli K-12

Mean predicted aligned error: 8.97 Å